Protein AF-A0A2J7ZQ09-F1 (afdb_monomer)

Mean predicted aligned error: 13.45 Å

Sequence (189 aa):
YKLEFEVTSLIVNTSSEPYETTAAATGLILYEGSQGWTTSTALSVLYEDDGVTIRPGYLFSMTITRSTAVKFFSLFIVILMWFISLFMFVLGLNFTFTSSSTEVSYDVPALAIGLLFALPFVRDVQPDVPVVGAAIDVFGFFWNVALVAGAAIIVLATLSTRVQRMNVKRYEDAEAALEAKHRVEVKPV

Foldseek 3Di:
DWDWDWDWDWDWQPPDPPIDTDTDTDTDTDDADDPWKHKDWDKDFDQDPPVPDGDTDIDIDMDIDTDPVLVVVLVVLLVVLVVVLVVLLVVLVCLQVVPPDLDQDCVSLVVLVVVLVCLVVSNVVRPCDDPQPPPSCVVGVVVSNVSSVVSNVSNVVSSVVSVVVNVVVVVVVVVVVVVVVVVVVVDDD

Secondary structure (DSSP, 8-state):
-------EEEEEE-SSSSPEEEEEE-------SSTTEEEEEEEEEEEEE-SS-EEEEEEEEEEEEE-HHHHHHHHHHHHHHHHHHHHHHHHHHHHHH-TT--S---HHHHHHHHHHHHHHHHHHTSTT--SS-SHHIIIIIHHHHHHHHHHHHHHHHHHHHHHHHHHHHHHHHHHHHHHHHHHHHT---

Organism: NCBI:txid47790

Structure (mmCIF, N/CA/C/O backbone):
data_AF-A0A2J7ZQ09-F1
#
_entry.id   AF-A0A2J7ZQ09-F1
#
loop_
_atom_site.group_PDB
_atom_site.id
_atom_site.type_symbol
_atom_site.label_atom_id
_atom_site.label_alt_id
_atom_site.label_comp_id
_atom_site.label_asym_id
_atom_site.label_entity_id
_atom_site.label_seq_id
_atom_site.pdbx_PDB_ins_code
_atom_site.Cartn_x
_atom_site.Cartn_y
_atom_site.Cartn_z
_atom_site.occupancy
_atom_site.B_iso_or_equiv
_atom_site.auth_seq_id
_atom_site.auth_comp_id
_atom_site.auth_asym_id
_atom_site.auth_atom_id
_atom_site.pdbx_PDB_model_num
ATOM 1 N N . TYR A 1 1 ? -11.039 11.473 27.405 1.00 40.06 1 TYR A N 1
ATOM 2 C CA . TYR A 1 1 ? -12.146 11.939 28.269 1.00 40.06 1 TYR A CA 1
ATOM 3 C C . TYR A 1 1 ? -12.425 10.894 29.325 1.00 40.06 1 TYR A C 1
ATOM 5 O O . TYR A 1 1 ? -12.761 9.794 28.927 1.00 40.06 1 TYR A O 1
ATOM 13 N N . LYS A 1 2 ? -12.226 11.205 30.612 1.00 28.53 2 LYS A N 1
ATOM 14 C CA . LYS A 1 2 ? -12.212 10.264 31.748 1.00 28.53 2 LYS A CA 1
ATOM 15 C C . LYS A 1 2 ? -13.639 10.028 32.270 1.00 28.53 2 LYS A C 1
ATOM 17 O O . LYS A 1 2 ? -14.323 11.001 32.566 1.00 28.53 2 LYS A O 1
ATOM 22 N N . LEU A 1 3 ? -14.071 8.774 32.367 1.00 37.19 3 LEU A N 1
ATOM 23 C CA . LEU A 1 3 ? -15.252 8.379 33.139 1.00 37.19 3 LEU A CA 1
ATOM 24 C C . LEU A 1 3 ? -14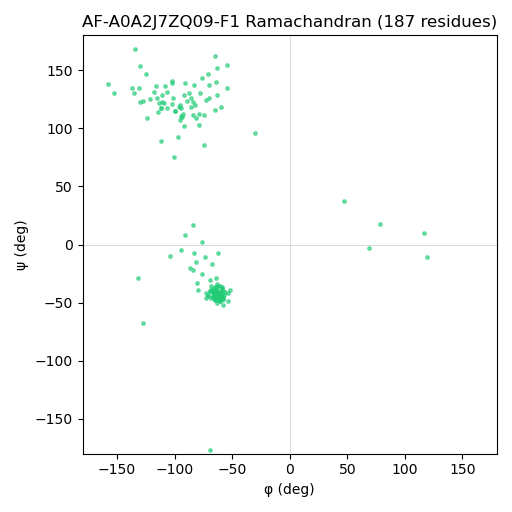.754 7.515 34.297 1.00 37.19 3 LEU A C 1
ATOM 26 O O . LEU A 1 3 ? -14.028 6.544 34.088 1.00 37.19 3 LEU A O 1
ATOM 30 N N . GLU A 1 4 ? -15.058 7.963 35.509 1.00 35.09 4 GLU A N 1
ATOM 31 C CA . GLU A 1 4 ? -14.611 7.378 36.768 1.00 35.09 4 GLU A CA 1
ATOM 32 C C . GLU A 1 4 ? -15.793 6.655 37.410 1.00 35.09 4 GLU A C 1
ATOM 34 O O . GLU A 1 4 ? -16.878 7.225 37.518 1.00 35.09 4 GLU A O 1
ATOM 39 N N . PHE A 1 5 ? -15.582 5.415 37.846 1.00 41.16 5 PHE A N 1
ATOM 40 C CA . PHE A 1 5 ? -16.521 4.720 38.718 1.00 41.16 5 PHE A CA 1
ATOM 41 C C . PHE A 1 5 ? -15.797 4.334 40.000 1.00 41.16 5 PHE A C 1
ATOM 43 O O . PHE A 1 5 ? -14.743 3.695 39.980 1.00 41.16 5 PHE A O 1
ATOM 50 N N . GLU A 1 6 ? -16.377 4.758 41.114 1.00 38.25 6 GLU A N 1
ATOM 51 C CA . GLU A 1 6 ? -15.930 4.449 42.461 1.00 38.25 6 GLU A CA 1
ATOM 52 C C . GLU A 1 6 ? -16.677 3.199 42.932 1.00 38.25 6 GLU A C 1
ATOM 54 O O . GLU A 1 6 ? -17.896 3.215 43.093 1.00 38.25 6 GLU A O 1
ATOM 59 N N . VAL A 1 7 ? -15.961 2.086 43.108 1.00 44.50 7 VAL A N 1
ATOM 60 C CA . VAL A 1 7 ? -16.526 0.884 43.729 1.00 44.50 7 VAL A CA 1
ATOM 61 C C . VAL A 1 7 ? -16.162 0.918 45.206 1.00 44.50 7 VAL A C 1
ATOM 63 O O . VAL A 1 7 ? -15.007 0.716 45.589 1.00 44.50 7 VAL A O 1
ATOM 66 N N . THR A 1 8 ? -17.158 1.204 46.040 1.00 40.31 8 THR A N 1
ATOM 67 C CA . THR A 1 8 ? -17.020 1.194 47.495 1.00 40.31 8 THR A CA 1
ATOM 68 C C . THR A 1 8 ? -17.131 -0.243 47.995 1.00 40.31 8 THR A C 1
ATOM 70 O O . THR A 1 8 ? -18.209 -0.834 47.971 1.00 40.31 8 THR A O 1
ATOM 73 N N . SER A 1 9 ? -16.020 -0.824 48.450 1.00 42.34 9 SER A N 1
ATOM 74 C CA . SER A 1 9 ? -16.047 -2.114 49.147 1.00 42.34 9 SER A CA 1
ATOM 75 C C . SER A 1 9 ? -16.165 -1.887 50.656 1.00 42.34 9 SER A C 1
ATOM 77 O O . SER A 1 9 ? -15.413 -1.093 51.223 1.00 42.34 9 SER A O 1
ATOM 79 N N . LEU A 1 10 ? -17.136 -2.541 51.303 1.00 45.16 10 LEU A N 1
ATOM 80 C CA . LEU A 1 10 ? -17.297 -2.531 52.759 1.00 45.16 10 LEU A CA 1
ATOM 81 C C . LEU A 1 10 ? -16.425 -3.632 53.374 1.00 45.16 10 LEU A C 1
ATOM 83 O O . LEU A 1 10 ? -16.667 -4.815 53.141 1.00 45.16 10 LEU A O 1
ATOM 87 N N . ILE A 1 11 ? -15.463 -3.253 54.210 1.00 51.16 11 ILE A N 1
ATOM 88 C CA . ILE A 1 11 ? -14.781 -4.172 55.122 1.00 51.16 11 ILE A CA 1
ATOM 89 C C . ILE A 1 11 ? -15.518 -4.091 56.459 1.00 51.16 11 ILE A C 1
ATOM 91 O O . ILE A 1 11 ? -15.474 -3.060 57.130 1.00 51.16 11 ILE A O 1
ATOM 95 N N . VAL A 1 12 ? -16.226 -5.158 56.828 1.00 51.09 12 VAL A N 1
ATOM 96 C CA . VAL A 1 12 ? -16.962 -5.245 58.098 1.00 51.09 12 VAL A CA 1
ATOM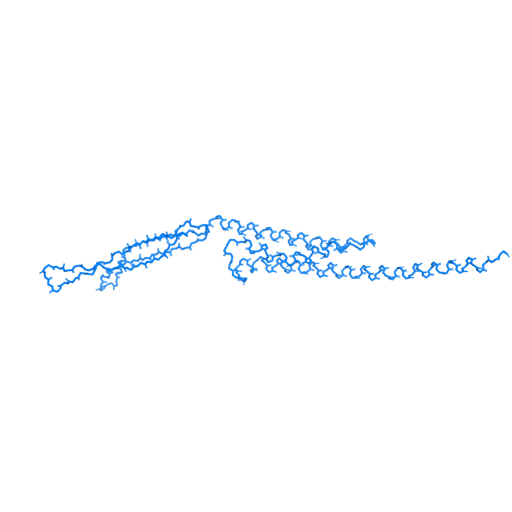 97 C C . VAL A 1 12 ? -16.090 -5.960 59.125 1.00 51.09 12 VAL A C 1
ATOM 99 O O . VAL A 1 12 ? -15.727 -7.120 58.933 1.00 51.09 12 VAL A O 1
ATOM 102 N N . ASN A 1 13 ? -15.753 -5.277 60.218 1.00 52.16 13 ASN A N 1
ATOM 103 C CA . ASN A 1 13 ? -15.050 -5.875 61.343 1.00 52.16 13 ASN A CA 1
ATOM 104 C C . ASN A 1 13 ? -16.057 -6.576 62.274 1.00 52.16 13 ASN A C 1
ATOM 106 O O . ASN A 1 13 ? -16.866 -5.926 62.935 1.00 52.16 13 ASN A O 1
ATOM 110 N N . THR A 1 14 ? -16.010 -7.909 62.327 1.00 55.88 14 THR A N 1
ATOM 111 C CA . THR A 1 14 ? -16.952 -8.745 63.092 1.00 55.88 14 THR A CA 1
ATOM 112 C C . THR A 1 14 ? -16.500 -9.047 64.527 1.00 55.88 14 THR A C 1
ATOM 114 O O . THR A 1 14 ? -17.103 -9.893 65.182 1.00 55.88 14 THR A O 1
ATOM 117 N N . SER A 1 15 ? -15.426 -8.421 65.029 1.00 50.75 15 SER A N 1
ATOM 118 C CA . SER A 1 15 ? -14.820 -8.780 66.324 1.00 50.75 15 SER A CA 1
ATOM 119 C C . SER A 1 15 ? -15.508 -8.193 67.564 1.00 50.75 15 SER A C 1
ATOM 121 O O . SER A 1 15 ? -15.229 -8.644 68.673 1.00 50.75 15 SER A O 1
ATOM 123 N N . SER A 1 16 ? -16.376 -7.191 67.414 1.00 51.44 16 SER A N 1
ATOM 124 C CA . SER A 1 16 ? -17.126 -6.571 68.516 1.00 51.44 16 SER A CA 1
ATOM 125 C C . SER A 1 16 ? -18.379 -5.877 67.987 1.00 51.44 16 SER A C 1
ATOM 127 O O . SER A 1 16 ? -18.313 -5.209 66.959 1.00 51.44 16 SER A O 1
ATOM 129 N N . GLU A 1 17 ? -19.507 -6.016 68.685 1.00 50.41 17 GLU A N 1
ATOM 130 C CA . GLU A 1 17 ? -20.728 -5.268 68.373 1.00 50.41 17 GLU A CA 1
ATOM 131 C C . GLU A 1 17 ? -20.685 -3.865 69.010 1.00 50.41 17 GLU A C 1
ATOM 133 O O . GLU A 1 17 ? -20.305 -3.748 70.180 1.00 50.41 17 GLU A O 1
ATOM 138 N N . PRO A 1 18 ? -21.095 -2.801 68.290 1.00 53.81 18 PRO A N 1
ATOM 139 C CA . PRO A 1 18 ? -21.594 -2.805 66.911 1.00 53.81 18 PRO A CA 1
ATOM 140 C C . PRO A 1 18 ? -20.468 -2.969 65.875 1.00 53.81 18 PRO A C 1
ATOM 142 O O . PRO A 1 18 ? -19.380 -2.427 66.044 1.00 53.81 18 PRO A O 1
ATOM 145 N N . TYR A 1 19 ? -20.747 -3.700 64.791 1.00 52.25 19 TYR A N 1
ATOM 146 C CA . TYR A 1 19 ? -19.770 -3.969 63.732 1.00 52.25 19 TYR A CA 1
ATOM 147 C C . TYR A 1 19 ? -19.265 -2.672 63.085 1.00 52.25 19 TYR A C 1
ATOM 149 O O . TYR A 1 19 ? -20.036 -1.927 62.474 1.00 52.25 19 TYR A O 1
ATOM 157 N N . GLU A 1 20 ? -17.961 -2.412 63.180 1.00 50.75 20 GLU A N 1
ATOM 158 C CA . GLU A 1 20 ? -17.345 -1.267 62.514 1.00 50.75 20 GLU A CA 1
ATOM 159 C C . GLU A 1 20 ? -17.144 -1.560 61.027 1.00 50.75 20 GLU A C 1
ATOM 161 O O . GLU A 1 20 ? -16.608 -2.596 60.630 1.00 50.75 20 GLU A O 1
ATOM 166 N N . THR A 1 21 ? -17.582 -0.626 60.188 1.00 46.59 21 THR A N 1
ATOM 167 C CA . THR A 1 21 ? -17.492 -0.731 58.734 1.00 46.59 21 THR A CA 1
ATOM 168 C C . THR A 1 21 ? -16.456 0.257 58.217 1.00 46.59 21 THR A C 1
ATOM 170 O O . THR A 1 21 ? -16.613 1.460 58.402 1.00 46.59 21 THR A O 1
ATOM 173 N N . THR A 1 22 ? -15.425 -0.228 57.524 1.00 47.59 22 THR A N 1
ATOM 174 C CA . THR A 1 22 ? -14.444 0.623 56.834 1.00 47.59 22 THR A CA 1
ATOM 175 C C . THR A 1 22 ? -14.611 0.477 55.324 1.00 47.59 22 THR A C 1
ATOM 177 O O . THR A 1 22 ? -14.523 -0.627 54.792 1.00 47.59 22 THR A O 1
ATOM 180 N N . ALA A 1 23 ? -14.861 1.583 54.622 1.00 43.28 23 ALA A N 1
ATOM 181 C CA . ALA A 1 23 ? -14.940 1.602 53.165 1.00 43.28 23 ALA A CA 1
ATOM 182 C C . ALA A 1 23 ? -13.534 1.728 52.557 1.00 43.28 23 ALA A C 1
ATOM 184 O O . ALA A 1 23 ? -12.827 2.695 52.838 1.00 43.28 23 ALA A O 1
ATOM 185 N N . ALA A 1 24 ? -13.133 0.779 51.712 1.00 41.75 24 ALA A N 1
ATOM 186 C CA . ALA A 1 24 ? -11.901 0.867 50.929 1.00 41.75 24 ALA A CA 1
ATOM 187 C C . ALA A 1 24 ? -12.252 1.013 49.441 1.00 41.75 24 ALA A C 1
ATOM 189 O O . ALA A 1 24 ? -12.896 0.139 48.850 1.00 41.75 24 ALA A O 1
ATOM 190 N N . ALA A 1 25 ? -11.856 2.138 48.840 1.00 37.31 25 ALA A N 1
ATOM 191 C CA . ALA A 1 25 ? -12.081 2.422 47.427 1.00 37.31 25 ALA A CA 1
ATOM 192 C C . ALA A 1 25 ? -10.997 1.749 46.572 1.00 37.31 25 ALA A C 1
ATOM 194 O O . ALA A 1 25 ? -9.811 2.046 46.713 1.00 37.31 25 ALA A O 1
ATOM 195 N N . THR A 1 26 ? -11.405 0.859 45.665 1.00 42.22 26 THR A N 1
ATOM 196 C CA . THR A 1 26 ? -10.514 0.259 44.658 1.00 42.22 26 THR A CA 1
ATOM 197 C C . THR A 1 26 ? -11.125 0.539 43.285 1.00 42.22 26 THR A C 1
ATOM 199 O O . THR A 1 26 ? -12.195 0.024 42.977 1.00 42.22 26 THR A O 1
ATOM 202 N N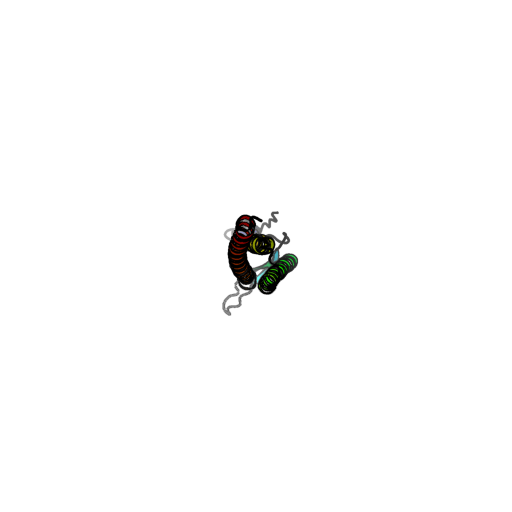 . GLY A 1 27 ? -10.515 1.419 42.485 1.00 38.94 27 GLY A N 1
ATOM 203 C CA . GLY A 1 27 ? -11.068 1.866 41.198 1.00 38.94 27 GLY A CA 1
ATOM 204 C C . GLY A 1 27 ? -10.411 1.194 39.987 1.00 38.94 27 GLY A C 1
ATOM 205 O O . GLY A 1 27 ? -9.194 1.025 39.958 1.00 38.94 27 GLY A O 1
ATOM 206 N N . LEU A 1 28 ? -11.210 0.859 38.967 1.00 42.78 28 LEU A N 1
ATOM 207 C CA . LEU A 1 28 ? -10.775 0.376 37.647 1.00 42.78 28 LEU A CA 1
ATOM 208 C C . LEU A 1 28 ? -11.234 1.380 36.571 1.00 42.78 28 LEU A C 1
ATOM 210 O O . LEU A 1 28 ? -12.391 1.790 36.563 1.00 42.78 28 LEU A O 1
ATOM 214 N N . ILE A 1 29 ? -10.337 1.790 35.667 1.00 40.94 29 ILE A N 1
ATOM 215 C CA . ILE A 1 29 ? -10.590 2.850 34.671 1.00 40.94 29 ILE A CA 1
ATOM 216 C C . ILE A 1 29 ? -10.930 2.222 33.317 1.00 40.94 29 ILE A C 1
ATOM 218 O O . ILE A 1 29 ? -10.055 1.615 32.703 1.00 40.94 29 ILE A O 1
ATOM 222 N N . LEU A 1 30 ? -12.158 2.406 32.818 1.00 44.62 30 LEU A N 1
ATOM 223 C CA . LEU A 1 30 ? -12.605 1.849 31.535 1.00 44.62 30 LEU A CA 1
ATOM 224 C C . LEU A 1 30 ? -13.411 2.883 30.730 1.00 44.62 30 LEU A C 1
ATOM 226 O O . LEU A 1 30 ? -14.283 3.556 31.270 1.00 44.62 30 LEU A O 1
ATOM 230 N N . TYR A 1 31 ? -13.121 3.013 29.433 1.00 46.06 31 TYR A N 1
ATOM 231 C CA . TYR A 1 31 ? -13.747 4.000 28.543 1.00 46.06 31 TYR A CA 1
ATOM 232 C C . TYR A 1 31 ? -14.841 3.348 27.668 1.00 46.06 31 TYR A C 1
ATOM 234 O O . TYR A 1 31 ? -14.567 2.384 26.948 1.00 46.06 31 TYR A O 1
ATOM 242 N N . GLU A 1 32 ? -16.061 3.901 27.684 1.00 43.09 32 GLU A N 1
ATOM 243 C CA . GLU A 1 32 ? -17.160 3.593 26.748 1.00 43.09 32 GLU A CA 1
ATOM 244 C C . GLU A 1 32 ? -17.389 4.769 25.781 1.00 43.09 32 GLU A C 1
ATOM 246 O O . GLU A 1 32 ? -17.395 5.930 26.187 1.00 43.09 32 GLU A O 1
ATOM 251 N N . GLY A 1 33 ? -17.579 4.480 24.488 1.00 49.25 33 GLY A N 1
ATOM 252 C CA . GLY A 1 33 ? -18.136 5.446 23.529 1.00 49.25 33 GLY A CA 1
ATOM 253 C C . GLY A 1 33 ? -17.193 6.533 22.997 1.00 49.25 33 GLY A C 1
ATOM 254 O O . GLY A 1 33 ? -17.664 7.515 22.428 1.00 49.25 33 GLY A O 1
ATOM 255 N N . SER A 1 34 ? -15.874 6.374 23.121 1.00 47.03 34 SER A N 1
ATOM 256 C CA . SER A 1 34 ? -14.900 7.240 22.439 1.00 47.03 34 SER A CA 1
ATOM 257 C C . SER A 1 34 ? -14.528 6.663 21.066 1.00 47.03 34 SER A C 1
ATOM 259 O O . SER A 1 34 ? -14.376 5.448 20.926 1.00 47.03 34 SER A O 1
ATOM 261 N N . GLN A 1 35 ? -14.413 7.547 20.068 1.00 56.88 35 GLN A N 1
ATOM 262 C CA . GLN A 1 35 ? -14.176 7.285 18.641 1.00 56.88 35 GLN A CA 1
ATOM 263 C C . GLN A 1 35 ? -13.357 6.007 18.373 1.00 56.88 35 GLN A C 1
ATOM 265 O O . GLN A 1 35 ? -12.134 6.021 18.405 1.00 56.88 35 GLN A O 1
ATOM 270 N N . GLY A 1 36 ? -14.048 4.897 18.092 1.00 61.44 36 GLY A N 1
ATOM 271 C CA . GLY A 1 36 ? -13.435 3.683 17.548 1.00 61.44 36 GLY A CA 1
ATOM 272 C C . GLY A 1 36 ? -13.537 2.398 18.361 1.00 61.44 36 GLY A C 1
ATOM 273 O O . GLY A 1 36 ? -13.304 1.326 17.793 1.00 61.44 36 GLY A O 1
ATOM 274 N N . TRP A 1 37 ? -13.979 2.465 19.619 1.00 65.62 37 TRP A N 1
ATOM 275 C CA . TRP A 1 37 ? -14.181 1.285 20.464 1.00 65.62 37 TRP A CA 1
ATOM 276 C C . TRP A 1 37 ? -15.554 1.284 21.148 1.00 65.62 37 TRP A C 1
ATOM 278 O O . TRP A 1 37 ? -16.009 2.291 21.686 1.00 65.62 37 TRP A O 1
ATOM 288 N N . THR A 1 38 ? -16.215 0.132 21.114 1.00 63.53 38 THR A N 1
ATOM 289 C CA . THR A 1 38 ? -17.438 -0.204 21.840 1.00 63.53 38 THR A CA 1
ATOM 290 C C . THR A 1 38 ? -17.081 -1.152 22.975 1.00 63.53 38 THR A C 1
ATOM 292 O O . THR A 1 38 ? -16.590 -2.259 22.746 1.00 63.53 38 THR A O 1
ATOM 295 N N . THR A 1 39 ? -17.320 -0.708 24.199 1.00 60.06 39 THR A N 1
ATOM 296 C CA . THR A 1 39 ? -17.102 -1.491 25.412 1.00 60.06 39 THR A CA 1
ATOM 297 C C . THR A 1 39 ? -18.459 -2.004 25.888 1.00 60.06 39 THR A C 1
ATOM 299 O O . THR A 1 39 ? -19.455 -1.299 25.784 1.00 60.06 39 THR A O 1
ATOM 302 N N . SER A 1 40 ? -18.511 -3.255 26.334 1.00 63.06 40 SER A N 1
ATOM 303 C CA . SER A 1 40 ? -19.668 -3.856 26.991 1.00 63.06 40 SER A CA 1
ATOM 304 C C . SER A 1 40 ? -19.190 -4.452 28.305 1.00 63.06 40 SER A C 1
ATOM 306 O O . SER A 1 40 ? -18.254 -5.254 28.313 1.00 63.06 40 SER A O 1
ATOM 308 N N . THR A 1 41 ? -19.792 -4.027 29.411 1.00 59.00 41 THR A N 1
ATOM 309 C CA . THR A 1 41 ? -19.478 -4.522 30.754 1.00 59.00 41 THR A CA 1
ATOM 310 C C . THR A 1 41 ? -20.693 -5.227 31.343 1.00 59.00 41 THR A C 1
ATOM 312 O O . THR A 1 41 ? -21.823 -4.764 31.211 1.00 59.00 41 THR A O 1
ATOM 315 N N . ALA A 1 42 ? -20.466 -6.373 31.977 1.00 55.44 42 ALA A N 1
ATOM 316 C CA . ALA A 1 42 ? -21.481 -7.119 32.699 1.00 55.44 42 ALA A CA 1
ATOM 317 C C . ALA A 1 42 ? -20.905 -7.571 34.043 1.00 55.44 42 ALA A C 1
ATOM 319 O O . ALA A 1 42 ? -19.815 -8.140 34.107 1.00 55.44 42 ALA A O 1
ATOM 320 N N . LEU A 1 43 ? -21.651 -7.316 35.113 1.00 56.75 43 LEU A N 1
ATOM 321 C CA . LEU A 1 43 ? -21.367 -7.821 36.449 1.00 56.75 43 LEU A CA 1
ATOM 322 C C . LEU A 1 43 ? -22.464 -8.827 36.798 1.00 56.75 43 LEU A C 1
ATOM 324 O O . LEU A 1 43 ? -23.637 -8.462 36.849 1.00 56.75 43 LEU A O 1
ATOM 328 N N . SER A 1 44 ? -22.097 -10.087 37.013 1.00 56.47 44 SER A N 1
ATOM 329 C CA . SER A 1 44 ? -23.037 -11.143 37.395 1.00 56.47 44 SER A CA 1
ATOM 330 C C . SER A 1 44 ? -22.591 -11.832 38.675 1.00 56.47 44 SER A C 1
ATOM 332 O O . SER A 1 44 ? -21.397 -11.999 38.920 1.00 56.47 44 SER A O 1
ATOM 334 N N . VAL A 1 45 ? -23.551 -12.260 39.490 1.00 57.06 45 VAL A N 1
ATOM 335 C CA . VAL A 1 45 ? -23.259 -13.082 40.667 1.00 57.06 45 VAL A CA 1
ATOM 336 C C . VAL A 1 45 ? -22.829 -14.461 40.181 1.00 57.06 45 VAL A C 1
ATOM 338 O O . VAL A 1 45 ? -23.525 -15.081 39.377 1.00 57.06 45 VAL A O 1
ATOM 341 N N . LEU A 1 46 ? -21.662 -14.911 40.629 1.00 59.47 46 LEU A N 1
ATOM 342 C CA . LEU A 1 46 ? -21.150 -16.232 40.317 1.00 59.47 46 LEU A CA 1
ATOM 343 C C . LEU A 1 46 ? -21.523 -17.168 41.466 1.00 59.47 46 LEU A C 1
ATOM 345 O O . LEU A 1 46 ? -21.139 -16.940 42.615 1.00 59.47 46 LEU A O 1
ATOM 349 N N . TYR A 1 47 ? -22.289 -18.201 41.134 1.00 58.03 47 TYR A N 1
ATOM 350 C CA . TYR A 1 47 ? -22.556 -19.336 42.006 1.00 58.03 47 TYR A CA 1
ATOM 351 C C . TYR A 1 47 ? -21.866 -20.544 41.379 1.00 58.03 47 TYR A C 1
ATOM 353 O O . TYR A 1 47 ? -22.444 -21.223 40.535 1.00 58.03 47 TYR A O 1
ATOM 361 N N . GLU A 1 48 ? -20.599 -20.759 41.732 1.00 56.78 48 GLU A N 1
ATOM 362 C CA . GLU A 1 48 ? -19.897 -21.995 41.379 1.00 56.78 48 GLU A CA 1
ATOM 363 C C . GLU A 1 48 ? -20.366 -23.079 42.361 1.00 56.78 48 GLU A C 1
ATOM 365 O O . GLU A 1 48 ? -20.116 -22.969 43.566 1.00 56.78 48 GLU A O 1
ATOM 370 N N . ASP A 1 49 ? -21.101 -24.078 41.866 1.00 56.59 49 ASP A N 1
ATOM 371 C CA . ASP A 1 49 ? -21.497 -25.257 42.640 1.00 56.59 49 ASP A CA 1
ATOM 372 C C . ASP A 1 49 ? -20.521 -26.401 42.351 1.00 56.59 49 ASP A C 1
ATOM 374 O O . ASP A 1 49 ? -20.685 -27.168 41.405 1.00 56.59 49 ASP A O 1
ATOM 378 N N . ASP A 1 50 ? -19.482 -26.496 43.180 1.00 58.03 50 ASP A N 1
ATOM 379 C CA . ASP A 1 50 ? -18.470 -27.561 43.129 1.00 58.03 50 ASP A CA 1
ATOM 380 C C . ASP A 1 50 ? -18.940 -28.832 43.883 1.00 58.03 50 ASP A C 1
ATOM 382 O O . ASP A 1 50 ? -18.139 -29.661 44.315 1.00 58.03 50 ASP A O 1
ATOM 386 N N . GLY A 1 51 ? -20.249 -28.955 44.159 1.00 56.22 51 GLY A N 1
ATOM 387 C CA . GLY A 1 51 ? -20.865 -30.065 44.897 1.00 56.22 51 GLY A CA 1
ATOM 388 C C . GLY A 1 51 ? -20.513 -30.134 46.391 1.00 56.22 51 GLY A C 1
ATOM 389 O O . GLY A 1 51 ? -21.015 -31.007 47.100 1.00 56.22 51 GLY A O 1
ATOM 390 N N . VAL A 1 52 ? -19.650 -29.235 46.884 1.00 58.25 52 VAL A N 1
ATOM 391 C CA . VAL A 1 52 ? -19.107 -29.253 48.258 1.00 58.25 52 VAL A CA 1
ATOM 392 C C . VAL A 1 52 ? -19.185 -27.887 48.953 1.00 58.25 52 VAL A C 1
ATOM 394 O O . VAL A 1 52 ? -19.293 -27.827 50.175 1.00 58.25 52 VAL A O 1
ATOM 397 N N . THR A 1 53 ? -19.136 -26.765 48.226 1.00 52.25 53 THR A N 1
ATOM 398 C CA . THR A 1 53 ? -19.237 -25.416 48.820 1.00 52.25 53 THR A CA 1
ATOM 399 C C . THR A 1 53 ? -19.811 -24.412 47.829 1.00 52.25 53 THR A C 1
ATOM 401 O O . THR A 1 53 ? -19.292 -24.280 46.726 1.00 52.25 53 THR A O 1
ATOM 404 N N . ILE A 1 54 ? -20.815 -23.638 48.251 1.00 55.81 54 ILE A N 1
ATOM 405 C CA . ILE A 1 54 ? -21.251 -22.446 47.516 1.00 55.81 54 ILE A CA 1
ATOM 406 C C . ILE A 1 54 ? -20.199 -21.365 47.765 1.00 55.81 54 ILE A C 1
ATOM 408 O O . ILE 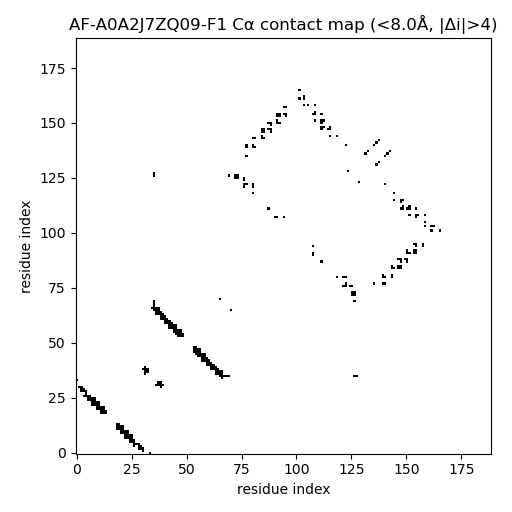A 1 54 ? -20.067 -20.879 48.890 1.00 55.81 54 ILE A O 1
ATOM 412 N N . ARG A 1 55 ? -19.434 -20.990 46.737 1.00 56.53 55 ARG A N 1
ATOM 413 C CA . ARG A 1 55 ? -18.547 -19.820 46.797 1.00 56.53 55 ARG A CA 1
ATOM 414 C C . ARG A 1 55 ? -19.314 -18.606 46.270 1.00 56.53 55 ARG A C 1
ATOM 416 O O . ARG A 1 55 ? -19.448 -18.489 45.055 1.00 56.53 55 ARG A O 1
ATOM 423 N N . PRO A 1 56 ? -19.833 -17.708 47.130 1.00 57.94 56 PRO A N 1
ATOM 424 C CA . PRO A 1 56 ? -20.401 -16.457 46.649 1.00 57.94 56 PRO A CA 1
ATOM 425 C C . PRO A 1 56 ? -19.277 -15.626 46.021 1.00 57.94 56 PRO A C 1
ATOM 427 O O . PRO A 1 56 ? -18.318 -15.252 46.697 1.00 57.94 56 PRO A O 1
ATOM 430 N N . GLY A 1 57 ? -19.375 -15.374 44.719 1.00 62.06 57 GLY A N 1
ATOM 431 C CA . GLY A 1 57 ? -18.412 -14.578 43.968 1.00 62.06 57 GLY A CA 1
ATOM 432 C C . GLY A 1 57 ? -19.096 -13.578 43.043 1.00 62.06 57 GLY A C 1
ATOM 433 O O . GLY A 1 57 ? -20.299 -13.642 42.794 1.00 62.06 57 GLY A O 1
ATOM 434 N N . TYR A 1 58 ? -18.308 -12.655 42.506 1.00 65.38 58 TYR A N 1
ATOM 435 C CA . TYR A 1 58 ? -18.740 -11.744 41.452 1.00 65.38 58 TYR A CA 1
ATOM 436 C C . TYR A 1 58 ? -17.930 -12.048 40.193 1.00 65.38 58 TYR A C 1
ATOM 438 O O . TYR A 1 58 ? -16.701 -12.058 40.235 1.00 65.38 58 TYR A O 1
ATOM 446 N N . LEU A 1 59 ? -18.612 -12.294 39.075 1.00 58.88 59 LEU A N 1
ATOM 447 C CA . LEU A 1 59 ? -17.998 -12.367 37.756 1.00 58.88 59 LEU A CA 1
ATOM 448 C C . LEU A 1 59 ? -18.109 -11.001 37.094 1.00 58.88 59 LEU A C 1
ATOM 450 O O . LEU A 1 59 ? -19.204 -10.514 36.815 1.00 58.88 59 LEU A O 1
ATOM 454 N N . PHE A 1 60 ? -16.956 -10.406 36.827 1.00 68.50 60 PHE A N 1
ATOM 455 C CA . PHE A 1 60 ? -16.845 -9.207 36.018 1.00 68.50 60 PHE A CA 1
ATOM 456 C C . PHE A 1 60 ? -16.423 -9.606 34.601 1.00 68.50 60 PHE A C 1
ATOM 458 O O . PHE A 1 60 ? -15.327 -10.128 34.403 1.00 68.50 60 PHE A O 1
ATOM 465 N N . SER A 1 61 ? -17.295 -9.376 33.619 1.00 62.78 61 SER A N 1
ATOM 466 C CA . SER A 1 61 ? -17.013 -9.587 32.198 1.00 62.78 61 SER A CA 1
ATOM 467 C C . SER A 1 61 ? -16.952 -8.246 31.479 1.00 62.78 61 SER A C 1
ATOM 469 O O . SER A 1 61 ? -17.863 -7.425 31.583 1.00 62.78 61 SER A O 1
ATOM 471 N N . MET A 1 62 ? -15.874 -8.024 30.731 1.00 64.94 62 MET A N 1
ATOM 472 C CA . MET A 1 62 ? -15.684 -6.833 29.914 1.00 64.94 62 MET A CA 1
ATOM 473 C C . MET A 1 62 ? -15.279 -7.249 28.504 1.00 64.94 62 MET A C 1
ATOM 475 O O . MET A 1 62 ? -14.263 -7.909 28.304 1.00 64.94 62 MET A O 1
ATOM 479 N N . THR A 1 63 ? -16.058 -6.824 27.515 1.00 65.06 63 THR A N 1
ATOM 480 C CA . THR A 1 63 ? -15.778 -7.043 26.097 1.00 65.06 63 THR A CA 1
ATOM 481 C C . THR A 1 63 ? -15.516 -5.706 25.419 1.00 65.06 63 THR A C 1
ATOM 483 O O . THR A 1 63 ? -16.409 -4.869 25.309 1.00 65.06 63 THR A O 1
ATOM 486 N N . ILE A 1 64 ? -14.285 -5.507 24.948 1.00 69.19 64 ILE A N 1
ATOM 487 C CA . ILE A 1 64 ? -13.872 -4.322 24.188 1.00 69.19 64 ILE A CA 1
ATOM 488 C C . ILE A 1 64 ? -13.816 -4.709 22.712 1.00 69.19 64 ILE A C 1
ATOM 490 O O . ILE A 1 64 ? -13.087 -5.617 22.320 1.00 69.19 64 ILE A O 1
ATOM 494 N N . THR A 1 65 ? -14.591 -4.032 21.874 1.00 73.38 65 THR A N 1
ATOM 495 C CA . THR A 1 65 ? -14.699 -4.317 20.437 1.00 73.38 65 THR A CA 1
ATOM 496 C C . THR A 1 65 ? -14.529 -3.052 19.616 1.00 73.38 65 THR A C 1
ATOM 498 O O . THR A 1 65 ? -14.787 -1.953 20.086 1.00 73.38 65 THR A O 1
ATOM 501 N N . ARG A 1 66 ? -14.073 -3.176 18.368 1.00 74.81 66 ARG A N 1
ATOM 502 C CA . ARG A 1 66 ? -13.995 -2.034 17.445 1.00 74.81 66 ARG A CA 1
ATOM 503 C C . ARG A 1 66 ? -15.390 -1.588 17.017 1.00 74.81 66 ARG A C 1
ATOM 505 O O . ARG A 1 66 ? -16.210 -2.437 16.652 1.00 74.81 66 ARG A O 1
ATOM 512 N N . SER A 1 67 ? -15.614 -0.276 16.977 1.00 82.62 67 SER A N 1
ATOM 513 C CA . SER A 1 67 ? -16.878 0.292 16.503 1.00 82.62 67 SER A CA 1
ATOM 514 C C . SER A 1 67 ? -17.121 -0.040 15.025 1.00 82.62 67 SER A C 1
ATOM 516 O O . SER A 1 67 ? -16.187 -0.205 14.233 1.00 82.62 67 SER A O 1
ATOM 518 N N . THR A 1 68 ? -18.392 -0.119 14.626 1.00 81.50 68 THR A N 1
ATOM 519 C CA . THR A 1 68 ? -18.783 -0.401 13.233 1.00 81.50 68 THR A CA 1
ATOM 520 C C . THR A 1 68 ? -18.230 0.639 12.257 1.00 81.50 68 THR A C 1
ATOM 522 O O . THR A 1 68 ? -17.787 0.280 11.168 1.00 81.50 68 THR A O 1
ATOM 525 N N . ALA A 1 69 ? -18.179 1.911 12.664 1.00 83.00 69 ALA A N 1
ATOM 526 C CA . ALA A 1 69 ? -17.626 2.994 11.853 1.00 83.00 69 ALA A CA 1
ATOM 527 C C . ALA A 1 69 ? -16.130 2.794 11.552 1.00 83.00 69 ALA A C 1
ATOM 529 O O . ALA A 1 69 ? -15.714 2.961 10.407 1.00 83.00 69 ALA A O 1
ATOM 530 N N . VAL A 1 70 ? -15.330 2.365 12.540 1.00 86.38 70 VAL A N 1
ATOM 531 C CA . VAL A 1 70 ? -13.898 2.082 12.332 1.00 86.38 70 VAL A CA 1
ATOM 532 C C . VAL A 1 70 ? -13.693 0.889 11.414 1.00 86.38 70 VAL A C 1
ATOM 534 O O . VAL A 1 70 ? -12.852 0.953 10.521 1.00 86.38 70 VAL A O 1
ATOM 537 N N . LYS A 1 71 ? -14.496 -0.170 11.571 1.00 87.06 71 LYS A N 1
ATOM 538 C CA . LYS A 1 71 ? -14.456 -1.327 10.666 1.00 87.06 71 LYS A CA 1
ATOM 539 C C . LYS A 1 71 ? -14.769 -0.919 9.223 1.00 87.06 71 LYS A C 1
ATOM 541 O O . LYS A 1 71 ? -14.044 -1.315 8.318 1.00 87.06 71 LYS A O 1
ATOM 546 N N . PHE A 1 72 ? -15.808 -0.105 9.014 1.00 89.88 72 PHE A N 1
ATOM 547 C CA . PHE A 1 72 ? -16.191 0.387 7.688 1.00 89.88 72 PHE A CA 1
ATOM 548 C C . PHE A 1 72 ? -15.099 1.254 7.058 1.00 89.88 72 PHE A C 1
ATOM 550 O O . PHE A 1 72 ? -14.698 1.007 5.925 1.00 89.88 72 PHE A O 1
ATOM 557 N N . PHE A 1 73 ? -14.589 2.242 7.795 1.00 89.75 73 PHE A N 1
ATOM 558 C CA . PHE A 1 73 ? -13.568 3.147 7.277 1.00 89.75 73 PHE A CA 1
ATOM 559 C C . PHE A 1 73 ? -12.247 2.414 6.994 1.00 89.75 73 PHE A C 1
ATOM 561 O O . PHE A 1 73 ? -11.645 2.613 5.943 1.00 89.75 73 PHE A O 1
ATOM 568 N N . SER A 1 74 ? -11.830 1.502 7.875 1.00 91.12 74 SER A N 1
ATOM 569 C CA . SER A 1 74 ? -10.652 0.656 7.648 1.00 91.12 74 SER A CA 1
ATOM 570 C C . SER A 1 74 ? -10.817 -0.227 6.401 1.00 91.12 74 SER A C 1
ATOM 572 O O . SER A 1 74 ? -9.926 -0.251 5.551 1.00 91.12 74 SER A O 1
ATOM 574 N N . LEU A 1 75 ? -11.979 -0.870 6.219 1.00 91.44 75 LEU A N 1
ATOM 575 C CA . LEU A 1 75 ? -12.270 -1.665 5.021 1.00 91.44 75 LEU A CA 1
ATOM 576 C C . LEU A 1 75 ? -12.270 -0.805 3.747 1.00 91.44 75 LEU A C 1
ATOM 578 O O . LEU A 1 75 ? -11.719 -1.216 2.728 1.00 91.44 75 LEU A O 1
ATOM 582 N N . PHE A 1 76 ? -12.849 0.395 3.812 1.00 93.56 76 PHE A N 1
ATOM 583 C CA . PHE A 1 76 ? -12.849 1.353 2.708 1.00 93.56 76 PHE A CA 1
ATOM 584 C C . PHE A 1 76 ? -11.424 1.721 2.275 1.00 93.56 76 PHE A C 1
ATOM 586 O O . PHE A 1 76 ? -11.121 1.659 1.084 1.00 93.56 76 PHE A O 1
ATOM 593 N N . ILE A 1 77 ? -10.531 2.031 3.222 1.00 93.12 77 ILE A N 1
ATOM 594 C CA . ILE A 1 77 ? -9.125 2.334 2.918 1.00 93.12 77 ILE A CA 1
ATOM 595 C C . ILE A 1 77 ? -8.421 1.124 2.293 1.00 93.12 77 ILE A C 1
ATOM 597 O O . ILE A 1 77 ? -7.702 1.287 1.313 1.00 93.12 77 ILE A O 1
ATOM 601 N N . VAL A 1 78 ? -8.648 -0.097 2.787 1.00 93.25 78 VAL A N 1
ATOM 602 C CA . VAL A 1 78 ? -8.059 -1.304 2.176 1.00 93.25 78 VAL A CA 1
ATOM 603 C C . VAL A 1 78 ? -8.506 -1.484 0.733 1.00 93.25 78 VAL A C 1
ATOM 605 O O . VAL A 1 78 ? -7.677 -1.730 -0.141 1.00 93.25 78 VAL A O 1
ATOM 608 N N . ILE A 1 79 ? -9.805 -1.344 0.472 1.00 95.12 79 ILE A N 1
ATOM 609 C CA . ILE A 1 79 ? -10.368 -1.447 -0.875 1.00 95.12 79 ILE A CA 1
ATOM 610 C C . ILE A 1 79 ? -9.774 -0.363 -1.782 1.00 95.12 79 ILE A C 1
ATOM 612 O O . ILE A 1 79 ? -9.356 -0.655 -2.901 1.00 95.12 79 ILE A O 1
ATOM 616 N N . LEU A 1 80 ? -9.666 0.873 -1.289 1.00 94.81 80 LEU A N 1
ATOM 617 C CA . LEU A 1 80 ? -9.019 1.968 -2.006 1.00 94.81 80 LEU A CA 1
ATOM 618 C C . LEU A 1 80 ? -7.560 1.630 -2.354 1.00 94.81 80 LEU A C 1
ATOM 620 O O . LEU A 1 80 ? -7.151 1.823 -3.497 1.00 94.81 80 LEU A O 1
ATOM 624 N N . MET A 1 81 ? -6.796 1.080 -1.404 1.00 94.69 81 MET A N 1
ATOM 625 C CA . MET A 1 81 ? -5.407 0.662 -1.626 1.00 94.69 81 MET A CA 1
ATOM 626 C C . MET A 1 81 ? -5.281 -0.439 -2.686 1.00 94.69 81 MET A C 1
ATOM 628 O O . MET A 1 81 ? -4.331 -0.420 -3.466 1.00 94.69 81 MET A O 1
ATOM 632 N N . TRP A 1 82 ? -6.244 -1.361 -2.753 1.00 95.56 82 TRP A N 1
ATOM 633 C CA . TRP A 1 82 ? -6.324 -2.357 -3.824 1.00 95.56 82 TRP A CA 1
ATOM 634 C C . TRP A 1 82 ? -6.601 -1.727 -5.188 1.00 95.56 82 TRP A C 1
ATOM 636 O O . TRP A 1 82 ? -5.967 -2.088 -6.176 1.00 95.56 82 TRP A O 1
ATOM 646 N N . PHE A 1 83 ? -7.523 -0.767 -5.267 1.00 96.50 83 PHE A N 1
ATOM 647 C CA . PHE A 1 83 ? -7.833 -0.111 -6.536 1.00 96.50 83 PHE A CA 1
ATOM 648 C C . PHE A 1 83 ? -6.648 0.686 -7.079 1.00 96.50 83 PHE A C 1
ATOM 650 O O . PHE A 1 83 ? -6.333 0.564 -8.261 1.00 96.50 83 PHE A O 1
ATOM 657 N N . ILE A 1 84 ? -5.961 1.462 -6.236 1.00 95.50 84 ILE A N 1
ATOM 658 C CA . ILE A 1 84 ? -4.798 2.245 -6.679 1.00 95.50 84 ILE A CA 1
ATOM 659 C C . ILE A 1 84 ? -3.611 1.346 -7.057 1.00 95.50 84 ILE A C 1
ATOM 661 O O . ILE A 1 84 ? -2.914 1.648 -8.025 1.00 95.50 84 ILE A O 1
ATOM 665 N N . SER A 1 85 ? -3.396 0.223 -6.355 1.00 96.44 85 SER A N 1
ATOM 666 C CA . SER A 1 85 ? -2.309 -0.716 -6.663 1.00 96.44 85 SER A CA 1
ATOM 667 C C . SER A 1 85 ? -2.569 -1.475 -7.967 1.00 96.44 85 SER A C 1
ATOM 669 O O . SER A 1 85 ? -1.685 -1.549 -8.824 1.00 96.44 85 SER A O 1
ATOM 671 N N . LEU A 1 86 ? -3.796 -1.964 -8.173 1.00 96.62 86 LEU A N 1
ATOM 672 C CA . LEU A 1 86 ? -4.214 -2.617 -9.414 1.00 96.62 86 LEU A CA 1
ATOM 673 C C . LEU A 1 86 ? -4.199 -1.645 -10.594 1.00 96.62 86 LEU A C 1
ATOM 675 O O . LEU A 1 86 ? -3.715 -2.000 -11.667 1.00 96.62 86 LEU A O 1
ATOM 679 N N . PHE A 1 87 ? -4.675 -0.412 -10.402 1.00 96.19 87 PHE A N 1
ATOM 680 C CA . PHE A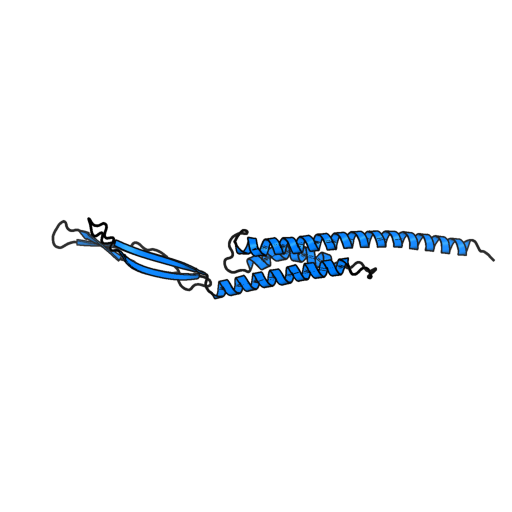 1 87 ? -4.624 0.620 -11.434 1.00 96.19 87 PHE A CA 1
ATOM 681 C C . PHE A 1 87 ? -3.183 0.919 -11.852 1.00 96.19 87 PHE A C 1
ATOM 683 O O . PHE A 1 87 ? -2.887 0.930 -13.045 1.00 96.19 87 PHE A O 1
ATOM 690 N N . MET A 1 88 ? -2.269 1.083 -10.889 1.00 95.94 88 MET A N 1
ATOM 691 C CA . MET A 1 88 ? -0.849 1.286 -11.178 1.00 95.94 88 MET A CA 1
ATOM 692 C C . MET A 1 88 ? -0.240 0.093 -11.923 1.00 95.94 88 MET A C 1
ATOM 694 O O . MET A 1 88 ? 0.529 0.276 -12.865 1.00 95.94 88 MET A O 1
ATOM 698 N N . PHE A 1 89 ? -0.601 -1.132 -11.544 1.00 95.50 89 PHE A N 1
ATOM 699 C CA . PHE A 1 89 ? -0.125 -2.332 -12.225 1.00 95.50 89 PHE A CA 1
ATOM 700 C C . PHE A 1 89 ? -0.607 -2.400 -13.681 1.00 95.50 89 PHE A C 1
ATOM 702 O O . PHE A 1 89 ? 0.200 -2.599 -14.589 1.00 95.50 89 PHE A O 1
ATOM 709 N N . VAL A 1 90 ? -1.897 -2.151 -13.931 1.00 95.06 90 VAL A N 1
ATOM 710 C CA . VAL A 1 90 ? -2.464 -2.095 -15.290 1.00 95.06 90 VAL A CA 1
ATOM 711 C C . VAL A 1 90 ? -1.840 -0.962 -16.105 1.00 95.06 90 VAL A C 1
ATOM 713 O O . VAL A 1 90 ? -1.498 -1.167 -17.269 1.00 95.06 90 VAL A O 1
ATOM 716 N N . LEU A 1 91 ? -1.643 0.213 -15.501 1.00 93.25 91 LEU A N 1
ATOM 717 C CA . LEU A 1 91 ? -0.974 1.344 -16.142 1.00 93.25 91 LEU A CA 1
ATOM 718 C C . LEU A 1 91 ? 0.471 0.993 -16.516 1.00 93.25 91 LEU A C 1
ATOM 720 O O . LEU A 1 91 ? 0.906 1.313 -17.619 1.00 93.25 91 LEU A O 1
ATOM 724 N N . GLY A 1 92 ? 1.193 0.290 -15.640 1.00 91.81 92 GLY A N 1
ATOM 725 C CA . GLY A 1 92 ? 2.546 -0.192 -15.907 1.00 91.81 92 GLY A CA 1
ATOM 726 C C . GLY A 1 92 ? 2.602 -1.203 -17.053 1.00 91.81 92 GLY A C 1
ATOM 727 O O . GLY A 1 92 ? 3.440 -1.073 -17.943 1.00 91.81 92 GLY A O 1
ATOM 728 N N . LEU A 1 93 ? 1.666 -2.158 -17.097 1.00 92.38 93 LEU A N 1
ATOM 729 C CA . LEU A 1 93 ? 1.550 -3.093 -18.220 1.00 92.38 93 LEU A CA 1
ATOM 730 C C . LEU A 1 93 ? 1.226 -2.368 -19.531 1.00 92.38 93 LEU A C 1
ATOM 732 O O . LEU A 1 93 ? 1.859 -2.639 -20.549 1.00 92.38 93 LEU A O 1
ATOM 736 N N . ASN A 1 94 ? 0.279 -1.426 -19.517 1.00 91.88 94 ASN A N 1
ATOM 737 C CA . ASN A 1 94 ? -0.061 -0.630 -20.696 1.00 91.88 94 ASN A CA 1
ATOM 738 C C . ASN A 1 94 ? 1.149 0.189 -21.171 1.00 91.88 94 ASN A C 1
ATOM 740 O O . ASN A 1 94 ? 1.474 0.173 -22.357 1.00 91.88 94 ASN A O 1
ATOM 744 N N . PHE A 1 95 ? 1.877 0.818 -20.245 1.00 89.81 95 PHE A N 1
ATOM 745 C CA . PHE A 1 95 ? 3.112 1.532 -20.549 1.00 89.81 95 PHE A CA 1
ATOM 746 C C . PHE A 1 95 ? 4.134 0.628 -21.249 1.00 89.81 95 PHE A C 1
ATOM 748 O O . PHE A 1 95 ? 4.753 1.057 -22.217 1.00 89.81 95 PHE A O 1
ATOM 755 N N . THR A 1 96 ? 4.281 -0.631 -20.827 1.00 87.56 96 THR A N 1
ATOM 756 C CA . THR A 1 96 ? 5.192 -1.590 -21.471 1.00 87.56 96 THR A CA 1
ATOM 757 C C . THR A 1 96 ? 4.697 -2.083 -22.830 1.00 87.56 96 THR A C 1
ATOM 759 O O . THR A 1 96 ? 5.480 -2.095 -23.781 1.00 87.56 96 THR A O 1
ATOM 762 N N . PHE A 1 97 ? 3.423 -2.465 -22.955 1.00 87.38 97 PHE A N 1
ATOM 763 C CA . PHE A 1 97 ? 2.874 -3.031 -24.195 1.00 87.38 97 PHE A CA 1
ATOM 764 C C . PHE A 1 97 ? 2.605 -1.989 -25.284 1.00 87.38 97 PHE A C 1
ATOM 766 O O . PHE A 1 97 ? 2.653 -2.316 -26.472 1.00 87.38 97 PHE A O 1
ATOM 773 N N . THR A 1 98 ? 2.379 -0.729 -24.918 1.00 82.44 98 THR A N 1
ATOM 774 C CA . THR A 1 98 ? 2.228 0.370 -25.875 1.00 82.44 98 THR A CA 1
ATOM 775 C C . THR A 1 98 ? 3.599 0.734 -26.449 1.00 82.44 98 THR A C 1
ATOM 777 O O . THR A 1 98 ? 4.302 1.618 -25.964 1.00 82.44 98 THR A O 1
ATOM 780 N N . SER A 1 99 ? 3.993 0.005 -27.495 1.00 58.31 99 SER A N 1
ATOM 781 C CA . SER A 1 99 ? 5.299 0.067 -28.171 1.00 58.31 99 SER A CA 1
ATOM 782 C C . SER A 1 99 ? 5.490 1.283 -29.097 1.00 58.31 99 SER A C 1
ATOM 784 O O . SER A 1 99 ? 6.519 1.370 -29.769 1.00 58.31 99 SER A O 1
ATOM 786 N N . SER A 1 100 ? 4.518 2.195 -29.197 1.00 56.59 100 SER A N 1
ATOM 787 C CA . SER A 1 100 ? 4.447 3.120 -30.341 1.00 56.59 100 SER A CA 1
ATOM 788 C C . SER A 1 100 ? 4.890 4.559 -30.077 1.00 56.59 100 SER A C 1
ATOM 790 O O . SER A 1 100 ? 5.029 5.314 -31.036 1.00 56.59 100 SER A O 1
ATOM 792 N N . SER A 1 101 ? 5.118 4.972 -28.831 1.00 54.22 101 SER A N 1
ATOM 793 C CA . SER A 1 101 ? 5.577 6.333 -28.543 1.00 54.22 101 SER A CA 1
ATOM 794 C C . SER A 1 101 ? 7.100 6.376 -28.447 1.00 54.22 101 SER A C 1
ATOM 796 O O . SER A 1 101 ? 7.706 5.876 -27.502 1.00 54.22 101 SER A O 1
ATOM 798 N N . THR A 1 102 ? 7.723 7.008 -29.442 1.00 55.72 102 THR A N 1
ATOM 799 C CA . THR A 1 102 ? 9.146 7.393 -29.459 1.00 55.72 102 THR A CA 1
ATOM 800 C C . THR A 1 102 ? 9.497 8.384 -28.344 1.00 55.72 102 THR A C 1
ATOM 802 O O . THR A 1 102 ? 10.664 8.697 -28.143 1.00 55.72 102 THR A O 1
ATOM 805 N N . GLU A 1 103 ? 8.494 8.883 -27.626 1.00 67.62 103 GLU A N 1
ATOM 806 C CA . GLU A 1 103 ? 8.643 9.830 -26.536 1.00 67.62 103 GLU A CA 1
ATOM 807 C C . GLU A 1 103 ? 8.838 9.098 -25.209 1.00 67.62 103 GLU A C 1
ATOM 809 O O . GLU A 1 103 ? 8.031 8.268 -24.776 1.00 67.62 103 GLU A O 1
ATOM 814 N N . VAL A 1 104 ? 9.943 9.423 -24.548 1.00 76.00 104 VAL A N 1
ATOM 815 C CA . VAL A 1 104 ? 10.201 8.985 -23.185 1.00 76.00 104 VAL A CA 1
ATOM 816 C C . VAL A 1 104 ? 9.406 9.870 -22.229 1.00 76.00 104 VAL A C 1
ATOM 818 O O . VAL A 1 104 ? 9.792 11.002 -21.949 1.00 76.00 104 VAL A O 1
ATOM 821 N N . SER A 1 105 ? 8.291 9.337 -21.727 1.00 83.25 105 SER A N 1
ATOM 822 C CA . SER A 1 105 ? 7.568 9.922 -20.594 1.00 83.25 105 SER A CA 1
ATOM 823 C C . SER A 1 105 ? 8.135 9.380 -19.281 1.00 83.25 105 SER A C 1
ATOM 825 O O . SER A 1 105 ? 8.283 8.167 -19.099 1.00 83.25 105 SER A O 1
ATOM 827 N N . TYR A 1 106 ? 8.437 10.297 -18.363 1.00 88.44 106 TYR A N 1
ATOM 828 C CA . TYR A 1 106 ? 8.892 9.992 -17.005 1.00 88.44 106 TYR A CA 1
ATOM 829 C C . TYR A 1 106 ? 7.742 9.964 -15.988 1.00 88.44 106 TYR A C 1
ATOM 831 O O . TYR A 1 106 ? 7.960 9.584 -14.838 1.00 88.44 106 TYR A O 1
ATOM 839 N N . ASP A 1 107 ? 6.519 10.301 -16.406 1.00 90.50 107 ASP A N 1
ATOM 840 C CA . ASP A 1 107 ? 5.377 10.496 -15.508 1.00 90.50 107 ASP A CA 1
ATOM 841 C C . ASP A 1 107 ? 4.927 9.182 -14.863 1.00 90.50 107 ASP A C 1
ATOM 843 O O . ASP A 1 107 ? 4.746 9.107 -13.650 1.00 90.50 107 ASP A O 1
ATOM 847 N N . VAL A 1 108 ? 4.801 8.114 -15.659 1.00 91.31 108 VAL A N 1
ATOM 848 C CA . VAL A 1 108 ? 4.388 6.787 -15.170 1.00 91.31 108 VAL A CA 1
ATOM 849 C C . VAL A 1 108 ? 5.423 6.184 -14.204 1.00 91.31 108 VAL A C 1
ATOM 851 O O . VAL A 1 108 ? 5.022 5.747 -13.123 1.00 91.31 108 VAL A O 1
ATOM 854 N N . PRO A 1 109 ? 6.741 6.182 -14.509 1.00 92.31 109 PRO A N 1
ATOM 855 C CA . PRO A 1 109 ? 7.754 5.772 -13.535 1.00 92.31 109 PRO A CA 1
ATOM 856 C C . PRO A 1 109 ? 7.743 6.616 -12.254 1.00 92.31 109 PRO A C 1
ATOM 858 O O . PRO A 1 109 ? 7.840 6.060 -11.160 1.00 92.31 109 PRO A O 1
ATOM 861 N N . ALA A 1 110 ? 7.601 7.941 -12.372 1.00 94.19 110 ALA A N 1
ATOM 862 C CA . ALA A 1 110 ? 7.548 8.834 -11.216 1.00 94.19 110 ALA A CA 1
ATOM 863 C C . ALA A 1 110 ? 6.327 8.543 -10.330 1.00 94.19 110 ALA A C 1
ATOM 865 O O . ALA A 1 110 ? 6.460 8.472 -9.108 1.00 94.19 110 ALA A O 1
ATOM 866 N N . LEU A 1 111 ? 5.162 8.295 -10.936 1.00 94.62 111 LEU A N 1
ATOM 867 C CA . LEU A 1 111 ? 3.940 7.918 -10.228 1.00 94.62 111 LEU A CA 1
ATOM 868 C C . LEU A 1 111 ? 4.089 6.562 -9.524 1.00 94.62 111 LEU A C 1
ATOM 870 O O . LEU A 1 111 ? 3.677 6.435 -8.373 1.00 94.62 111 LEU A O 1
ATOM 874 N N . ALA A 1 112 ? 4.733 5.577 -10.160 1.00 94.62 112 ALA A N 1
ATOM 875 C CA . ALA A 1 112 ? 4.988 4.262 -9.567 1.00 94.62 112 ALA A CA 1
ATOM 876 C C . ALA A 1 112 ? 5.837 4.355 -8.289 1.00 94.62 112 ALA A C 1
ATOM 878 O O . ALA A 1 112 ? 5.487 3.791 -7.251 1.00 94.62 112 ALA A O 1
ATOM 879 N N . ILE A 1 113 ? 6.949 5.096 -8.364 1.00 95.38 113 ILE A N 1
ATOM 880 C CA . ILE A 1 113 ? 7.863 5.305 -7.236 1.00 95.38 113 ILE A CA 1
ATOM 881 C C . ILE A 1 113 ? 7.173 6.129 -6.147 1.00 95.38 113 ILE A C 1
ATOM 883 O O . ILE A 1 113 ? 7.230 5.767 -4.974 1.00 95.38 113 ILE A O 1
ATOM 887 N N . GLY A 1 114 ? 6.487 7.209 -6.528 1.00 95.94 114 GLY A N 1
ATOM 888 C CA . GLY A 1 114 ? 5.737 8.045 -5.596 1.00 95.94 114 GLY A CA 1
ATOM 889 C C . GLY A 1 114 ? 4.688 7.243 -4.829 1.00 95.94 114 GLY A C 1
ATOM 890 O O . GLY A 1 114 ? 4.598 7.357 -3.609 1.00 95.94 114 GLY A O 1
ATOM 891 N N . LEU A 1 115 ? 3.955 6.364 -5.517 1.00 94.94 115 LEU A N 1
ATOM 892 C CA . LEU A 1 115 ? 2.953 5.510 -4.890 1.00 94.94 115 LEU A CA 1
ATOM 893 C C . LEU A 1 115 ? 3.582 4.510 -3.912 1.00 94.94 115 LEU A C 1
ATOM 895 O O . LEU A 1 115 ? 3.033 4.299 -2.834 1.00 94.94 115 LEU A O 1
ATOM 899 N N . LEU A 1 116 ? 4.752 3.949 -4.235 1.00 94.25 116 LEU A N 1
ATOM 900 C CA . LEU A 1 116 ? 5.462 3.017 -3.354 1.00 94.25 116 LEU A CA 1
ATOM 901 C C . LEU A 1 116 ? 5.791 3.644 -1.989 1.00 94.25 116 LEU A C 1
ATOM 903 O O . LEU A 1 116 ? 5.659 2.984 -0.960 1.00 94.25 116 LEU A O 1
ATOM 907 N N . PHE A 1 117 ? 6.152 4.929 -1.977 1.00 94.00 117 PHE A N 1
ATOM 908 C CA . PHE A 1 117 ? 6.384 5.685 -0.745 1.00 94.00 117 PHE A CA 1
ATOM 909 C C . PHE A 1 117 ? 5.104 6.253 -0.124 1.00 94.00 117 PHE A C 1
ATOM 911 O O . PHE A 1 117 ? 5.087 6.524 1.072 1.00 94.00 117 PHE A O 1
ATOM 918 N N . ALA A 1 118 ? 4.031 6.414 -0.900 1.00 94.94 118 ALA A N 1
ATOM 919 C CA . ALA A 1 118 ? 2.750 6.922 -0.415 1.00 94.94 118 ALA A CA 1
ATOM 920 C C . ALA A 1 118 ? 1.902 5.854 0.297 1.00 94.94 118 ALA A C 1
ATOM 922 O O . ALA A 1 118 ? 1.175 6.178 1.236 1.00 94.94 118 ALA A O 1
ATOM 923 N N . LEU A 1 119 ? 1.980 4.585 -0.124 1.00 92.12 119 LEU A N 1
ATOM 924 C CA . LEU A 1 119 ? 1.142 3.500 0.406 1.00 92.12 119 LEU A CA 1
ATOM 925 C C . LEU A 1 119 ? 1.189 3.344 1.941 1.00 92.12 119 LEU A C 1
ATOM 927 O O . LEU A 1 119 ? 0.117 3.151 2.519 1.00 92.12 119 LEU A O 1
ATOM 931 N N . PRO A 1 120 ? 2.349 3.445 2.626 1.00 91.81 120 PRO A N 1
ATOM 932 C CA . PRO A 1 120 ? 2.393 3.400 4.088 1.00 91.81 120 PRO A CA 1
ATOM 933 C C . PRO A 1 120 ? 1.571 4.519 4.736 1.00 91.81 120 PRO A C 1
ATOM 935 O O . PRO A 1 120 ? 0.802 4.260 5.655 1.00 91.81 120 PRO A O 1
ATOM 938 N N . PHE A 1 121 ? 1.638 5.740 4.197 1.00 92.62 121 PHE A N 1
ATOM 939 C CA . PHE A 1 121 ? 0.870 6.870 4.724 1.00 92.62 121 PHE A CA 1
ATOM 940 C C . PHE A 1 121 ? -0.635 6.673 4.546 1.00 92.62 121 PHE A C 1
ATOM 942 O O . PHE A 1 121 ? -1.399 6.974 5.454 1.00 92.62 121 PHE A O 1
ATOM 949 N N . VAL A 1 122 ? -1.074 6.127 3.406 1.00 92.81 122 VAL A N 1
ATOM 950 C CA . VAL A 1 122 ? -2.495 5.802 3.183 1.00 92.81 122 VAL A CA 1
ATOM 951 C C . VAL A 1 122 ? -2.967 4.723 4.158 1.00 92.81 122 VAL A C 1
ATOM 953 O O . VAL A 1 122 ? -4.080 4.803 4.676 1.00 92.81 122 VAL A O 1
ATOM 956 N N . ARG A 1 123 ? -2.117 3.733 4.447 1.00 92.81 123 ARG A N 1
ATOM 957 C CA . ARG A 1 123 ? -2.393 2.702 5.450 1.00 92.81 123 ARG A CA 1
ATOM 958 C C . ARG A 1 123 ? -2.518 3.300 6.851 1.00 92.81 123 ARG A C 1
ATOM 960 O O . ARG A 1 123 ? -3.429 2.918 7.578 1.00 92.81 123 ARG A O 1
ATOM 967 N N . ASP A 1 124 ? -1.673 4.259 7.207 1.00 92.19 124 ASP A N 1
ATOM 968 C CA . ASP A 1 124 ? -1.668 4.885 8.535 1.00 92.19 124 ASP A CA 1
ATOM 969 C C . ASP A 1 124 ? -2.837 5.855 8.773 1.00 92.19 124 ASP A C 1
ATOM 971 O O . ASP A 1 124 ? -3.109 6.226 9.912 1.00 92.19 124 ASP A O 1
ATOM 975 N N . VAL A 1 125 ? -3.599 6.208 7.731 1.00 91.94 125 VAL A N 1
ATOM 976 C CA . VAL A 1 125 ? -4.887 6.913 7.883 1.00 91.94 125 VAL A CA 1
ATOM 977 C C . VAL A 1 125 ? -5.945 6.015 8.544 1.00 91.94 125 VAL A C 1
ATOM 979 O O . VAL A 1 125 ? -6.958 6.513 9.038 1.00 91.94 125 VAL A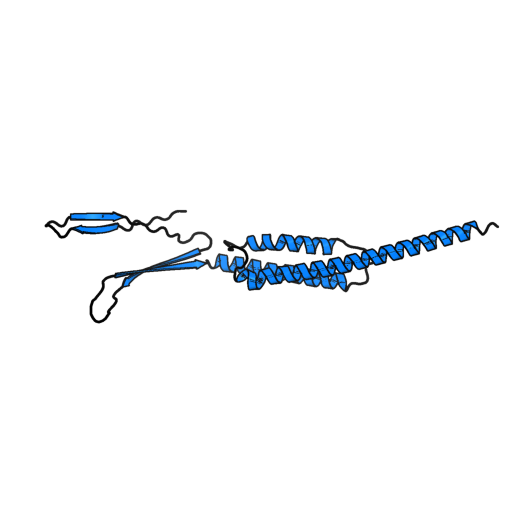 O 1
ATOM 982 N N . GLN A 1 126 ? -5.743 4.692 8.580 1.00 90.00 126 GLN A N 1
ATOM 983 C CA . GLN A 1 126 ? -6.686 3.787 9.228 1.00 90.00 126 GLN A CA 1
ATOM 984 C C . GLN A 1 126 ? -6.774 4.045 10.747 1.00 90.00 126 GLN A C 1
ATOM 986 O O . GLN A 1 126 ? -5.751 4.245 11.403 1.00 90.00 126 GLN A O 1
ATOM 991 N N . PRO A 1 127 ? -7.977 3.998 11.349 1.00 86.50 127 PRO A N 1
ATOM 992 C CA . PRO A 1 127 ? -8.177 4.435 12.721 1.00 86.50 127 PRO A CA 1
ATOM 993 C C . PRO A 1 127 ? -7.568 3.414 13.675 1.00 86.50 127 PRO A C 1
ATOM 995 O O . PRO A 1 127 ? -7.928 2.233 13.629 1.00 86.50 127 PRO A O 1
ATOM 998 N N . ASP A 1 128 ? -6.666 3.881 14.540 1.00 82.44 128 ASP A N 1
ATOM 999 C CA . ASP A 1 128 ? -5.921 3.067 15.505 1.00 82.44 128 ASP A CA 1
ATOM 1000 C C . ASP A 1 128 ? -5.324 1.789 14.885 1.00 82.44 128 ASP A C 1
ATOM 1002 O O . ASP A 1 128 ? -5.350 0.712 15.503 1.00 82.44 128 ASP A O 1
ATOM 1006 N N . VAL A 1 129 ? -4.844 1.868 13.642 1.00 84.94 129 VAL A N 1
ATOM 1007 C CA . VAL A 1 129 ? -4.148 0.736 13.037 1.00 84.94 129 VAL A CA 1
ATOM 1008 C C . VAL A 1 129 ? -2.880 0.461 13.859 1.00 84.94 129 VAL A C 1
ATOM 1010 O O . VAL A 1 129 ? -2.131 1.391 14.165 1.00 84.94 129 VAL A O 1
ATOM 1013 N N . PRO A 1 130 ? -2.641 -0.787 14.300 1.00 84.50 130 PRO A N 1
ATOM 1014 C CA . PRO A 1 130 ? -1.457 -1.103 15.091 1.00 84.50 130 PRO A CA 1
ATOM 1015 C C . PRO A 1 130 ? -0.195 -1.002 14.219 1.00 84.50 130 PRO A C 1
ATOM 1017 O O . PRO A 1 130 ? -0.248 -0.659 13.036 1.00 84.50 130 PRO A O 1
ATOM 1020 N N . VAL A 1 131 ? 0.966 -1.327 14.783 1.00 86.81 131 VAL A N 1
ATOM 1021 C CA . VAL A 1 131 ? 2.207 -1.435 13.999 1.00 86.81 131 VAL A CA 1
ATOM 1022 C C . VAL A 1 131 ? 2.048 -2.408 12.821 1.00 86.81 131 VAL A C 1
ATOM 1024 O O . VAL A 1 131 ? 1.194 -3.297 12.847 1.00 86.81 131 VAL A O 1
ATOM 1027 N N . VAL A 1 132 ? 2.847 -2.208 11.769 1.00 86.94 132 VAL A N 1
ATOM 1028 C CA . VAL A 1 132 ? 2.802 -3.025 10.545 1.00 86.94 132 VAL A CA 1
ATOM 1029 C C . VAL A 1 132 ? 2.948 -4.511 10.878 1.00 86.94 132 VAL A C 1
ATOM 1031 O O . VAL A 1 132 ? 3.822 -4.898 11.651 1.00 86.94 132 VAL A O 1
ATOM 1034 N N . GLY A 1 133 ? 2.098 -5.336 10.268 1.00 84.50 133 GLY A N 1
ATOM 1035 C CA . GLY A 1 133 ? 2.023 -6.779 10.519 1.00 84.50 133 GLY A CA 1
ATOM 1036 C C . GLY A 1 133 ? 0.685 -7.230 11.105 1.00 84.50 133 GLY A C 1
ATOM 1037 O O . GLY A 1 133 ? 0.545 -8.383 11.509 1.00 84.50 133 GLY A O 1
ATOM 1038 N N . ALA A 1 134 ? -0.314 -6.347 11.137 1.00 86.12 134 ALA A N 1
ATOM 1039 C CA . ALA A 1 134 ? -1.679 -6.717 11.481 1.00 86.12 134 ALA A CA 1
ATOM 1040 C C . ALA A 1 134 ? -2.270 -7.677 10.438 1.00 86.12 134 ALA A C 1
ATOM 1042 O O . ALA A 1 134 ? -1.831 -7.707 9.288 1.00 86.12 134 ALA A O 1
ATOM 1043 N N . ALA A 1 135 ? -3.346 -8.388 10.786 1.00 85.62 135 ALA A N 1
ATOM 1044 C CA . ALA A 1 135 ? -4.062 -9.238 9.828 1.00 85.62 135 ALA A CA 1
ATOM 1045 C C . ALA A 1 135 ? -4.438 -8.475 8.538 1.00 85.62 135 ALA A C 1
ATOM 1047 O O . ALA A 1 135 ? -4.289 -8.998 7.437 1.00 85.62 135 ALA A O 1
ATOM 1048 N N . ILE A 1 136 ? -4.842 -7.206 8.665 1.00 85.69 136 ILE A N 1
ATOM 1049 C CA . ILE A 1 136 ? -5.176 -6.337 7.529 1.00 85.69 136 ILE A CA 1
ATOM 1050 C C . ILE A 1 136 ? -3.975 -6.045 6.613 1.00 85.69 136 ILE A C 1
ATOM 1052 O O . ILE A 1 136 ? -4.136 -5.880 5.403 1.00 85.69 136 ILE A O 1
ATOM 1056 N N . ASP A 1 137 ? -2.762 -6.051 7.169 1.00 91.25 137 ASP A N 1
ATOM 1057 C CA . ASP A 1 137 ? -1.538 -5.814 6.414 1.00 91.25 137 ASP A CA 1
ATOM 1058 C C . ASP A 1 137 ? -1.112 -7.075 5.655 1.00 91.25 137 ASP A C 1
ATOM 1060 O O . ASP A 1 137 ? -0.713 -6.997 4.493 1.00 91.25 137 ASP A O 1
ATOM 1064 N N . VAL A 1 138 ? -1.271 -8.242 6.288 1.00 90.31 138 VAL A N 1
ATOM 1065 C CA . VAL A 1 138 ? -0.967 -9.553 5.696 1.00 90.31 138 VAL A CA 1
ATOM 1066 C C . VAL A 1 138 ? -1.854 -9.836 4.484 1.00 90.31 138 VAL A C 1
ATOM 1068 O O . VAL A 1 138 ? -1.369 -10.315 3.460 1.00 90.31 138 VAL A O 1
ATOM 1071 N N . PHE A 1 139 ? -3.148 -9.521 4.578 1.00 86.75 139 PHE A N 1
ATOM 1072 C CA . PHE A 1 139 ? -4.095 -9.775 3.490 1.00 86.75 139 PHE A CA 1
ATOM 1073 C C . PHE A 1 139 ? -4.165 -8.655 2.448 1.00 86.75 139 PHE A C 1
ATOM 1075 O O . PHE A 1 139 ? -4.620 -8.908 1.337 1.00 86.75 139 PHE A O 1
ATOM 1082 N N . GLY A 1 140 ? -3.728 -7.435 2.767 1.00 89.44 140 GLY A N 1
ATOM 1083 C CA . GLY A 1 140 ? -3.862 -6.285 1.870 1.00 89.44 140 GLY A CA 1
ATOM 1084 C C . GLY A 1 140 ? -2.553 -5.551 1.627 1.00 89.44 140 GLY A C 1
ATOM 1085 O O . GLY A 1 140 ? -2.039 -5.543 0.510 1.00 89.44 140 GLY A O 1
ATOM 1086 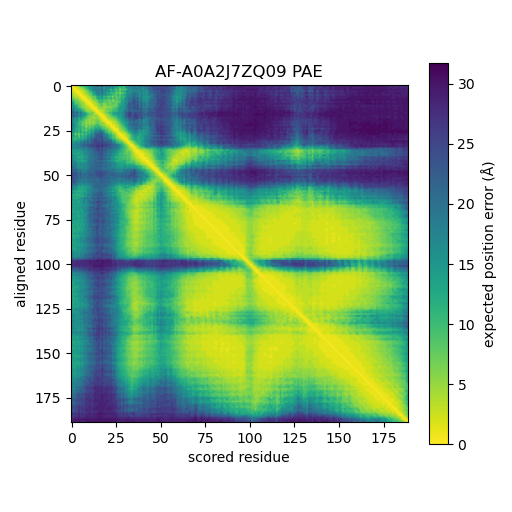N N . PHE A 1 141 ? -2.020 -4.913 2.668 1.00 92.75 141 PHE A N 1
ATOM 1087 C CA . PHE A 1 141 ? -0.897 -3.980 2.546 1.00 92.75 141 PHE A CA 1
ATOM 1088 C C . PHE A 1 141 ? 0.316 -4.576 1.819 1.00 92.75 141 PHE A C 1
ATOM 1090 O O . PHE A 1 141 ? 0.809 -3.966 0.871 1.00 92.75 141 PHE A O 1
ATOM 1097 N N . PHE A 1 142 ? 0.765 -5.777 2.195 1.00 94.44 142 PHE A N 1
ATOM 1098 C CA . PHE A 1 142 ? 1.945 -6.389 1.576 1.00 94.44 142 PHE A CA 1
ATOM 1099 C C . PHE A 1 142 ? 1.738 -6.721 0.098 1.00 94.44 142 PHE A C 1
ATOM 1101 O O . PHE A 1 142 ? 2.639 -6.498 -0.709 1.00 94.44 142 PHE A O 1
ATOM 1108 N N . TRP A 1 143 ? 0.544 -7.179 -0.280 1.00 95.25 143 TRP A N 1
ATOM 1109 C CA . TRP A 1 143 ? 0.212 -7.460 -1.677 1.00 95.25 143 TRP A CA 1
ATOM 1110 C C . TRP A 1 143 ? 0.125 -6.183 -2.508 1.00 95.25 143 TRP A C 1
ATOM 1112 O O . TRP A 1 143 ? 0.641 -6.139 -3.622 1.00 95.25 143 TRP A O 1
ATOM 1122 N N . ASN A 1 144 ? -0.440 -5.115 -1.945 1.00 95.81 144 ASN A N 1
ATOM 1123 C CA . ASN A 1 144 ? -0.491 -3.809 -2.598 1.00 95.81 144 ASN A CA 1
ATOM 1124 C C . ASN A 1 144 ? 0.911 -3.235 -2.831 1.00 95.81 144 ASN A C 1
ATOM 1126 O O . ASN A 1 144 ? 1.206 -2.768 -3.932 1.00 95.81 144 ASN A O 1
ATOM 1130 N N . VAL A 1 145 ? 1.796 -3.322 -1.833 1.00 95.75 145 VAL A N 1
ATOM 1131 C CA . VAL A 1 145 ? 3.202 -2.916 -1.972 1.00 95.75 145 VAL A CA 1
ATOM 1132 C C . VAL A 1 145 ? 3.918 -3.778 -3.013 1.00 95.75 145 VAL A C 1
ATOM 1134 O O . VAL A 1 145 ? 4.614 -3.233 -3.865 1.00 95.75 145 VAL A O 1
ATOM 1137 N N . ALA A 1 146 ? 3.717 -5.099 -3.005 1.00 96.06 146 ALA A N 1
ATOM 1138 C CA . ALA A 1 146 ? 4.327 -6.003 -3.979 1.00 96.06 146 ALA A CA 1
ATOM 1139 C C . ALA A 1 146 ? 3.881 -5.701 -5.421 1.00 96.06 146 ALA A C 1
ATOM 1141 O O . ALA A 1 146 ? 4.717 -5.660 -6.323 1.00 96.06 146 ALA A O 1
ATOM 1142 N N . LEU A 1 147 ? 2.588 -5.435 -5.639 1.00 96.06 147 LEU A N 1
ATOM 1143 C CA . LEU A 1 147 ? 2.049 -5.060 -6.950 1.00 96.06 147 LEU A CA 1
ATOM 1144 C C . LEU A 1 147 ? 2.651 -3.749 -7.461 1.00 96.06 147 LEU A C 1
ATOM 1146 O O . LEU A 1 147 ? 3.099 -3.686 -8.606 1.00 96.06 147 LEU A O 1
ATOM 1150 N N . VAL A 1 148 ? 2.707 -2.716 -6.615 1.00 96.88 148 VAL A N 1
ATOM 1151 C CA . VAL A 1 148 ? 3.267 -1.411 -7.000 1.00 96.88 148 VAL A CA 1
ATOM 1152 C C . VAL A 1 148 ? 4.779 -1.491 -7.209 1.00 96.88 148 VAL A C 1
ATOM 1154 O O . VAL A 1 148 ? 5.282 -0.931 -8.180 1.00 96.88 148 VAL A O 1
ATOM 1157 N N . ALA A 1 149 ? 5.506 -2.233 -6.370 1.00 97.06 149 ALA A N 1
ATOM 1158 C CA . ALA A 1 149 ? 6.937 -2.468 -6.553 1.00 97.06 149 ALA A CA 1
ATOM 1159 C C . ALA A 1 149 ? 7.221 -3.217 -7.865 1.00 97.06 149 ALA A C 1
ATOM 1161 O O . ALA A 1 149 ? 8.097 -2.815 -8.631 1.00 97.06 149 ALA A O 1
ATOM 1162 N N . GLY A 1 150 ? 6.443 -4.261 -8.164 1.00 95.81 150 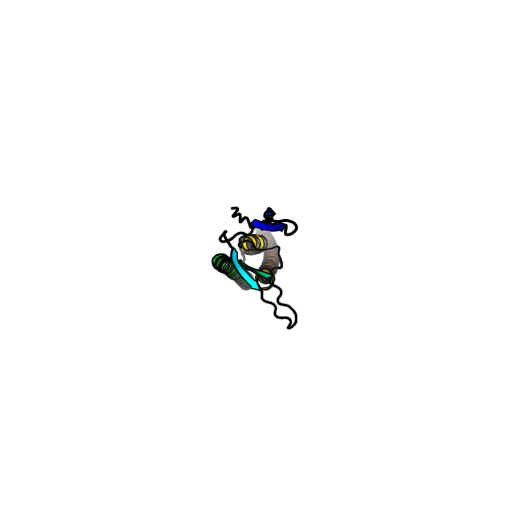GLY A N 1
ATOM 1163 C CA . GLY A 1 150 ? 6.525 -4.985 -9.431 1.00 95.81 150 GLY A CA 1
ATOM 1164 C C . GLY A 1 150 ? 6.254 -4.076 -10.631 1.00 95.81 150 GLY A C 1
ATOM 1165 O O . GLY A 1 150 ? 7.035 -4.065 -11.583 1.00 95.81 150 GLY A O 1
ATOM 1166 N N . ALA A 1 151 ? 5.205 -3.251 -10.562 1.00 95.44 151 ALA A N 1
ATOM 1167 C CA . ALA A 1 151 ? 4.892 -2.266 -11.595 1.00 95.44 151 ALA A CA 1
ATOM 1168 C C . ALA A 1 151 ? 6.031 -1.249 -11.786 1.00 95.44 151 ALA A C 1
ATOM 1170 O O . ALA A 1 151 ? 6.419 -0.972 -12.920 1.00 95.44 151 ALA A O 1
ATOM 1171 N N . ALA A 1 152 ? 6.610 -0.736 -10.697 1.00 95.81 152 ALA A N 1
ATOM 1172 C CA . ALA A 1 152 ? 7.728 0.201 -10.748 1.00 95.81 152 ALA A CA 1
ATOM 1173 C C . ALA A 1 152 ? 8.956 -0.414 -11.435 1.00 95.81 152 ALA A C 1
ATOM 1175 O O . ALA A 1 152 ? 9.540 0.216 -12.315 1.00 95.81 152 ALA A O 1
ATOM 1176 N N . ILE A 1 153 ? 9.311 -1.659 -11.100 1.00 95.38 153 ILE A N 1
ATOM 1177 C CA . ILE A 1 153 ? 10.427 -2.375 -11.738 1.00 95.38 153 ILE A CA 1
ATOM 1178 C C . ILE A 1 153 ? 10.182 -2.529 -13.244 1.00 95.38 153 ILE A C 1
ATOM 1180 O O . ILE A 1 153 ? 11.060 -2.207 -14.046 1.00 95.38 153 ILE A O 1
ATOM 1184 N N . ILE A 1 154 ? 8.986 -2.974 -13.641 1.00 93.81 154 ILE A N 1
ATOM 1185 C CA . ILE A 1 154 ? 8.615 -3.174 -15.051 1.00 93.81 154 ILE A CA 1
ATOM 1186 C C . ILE A 1 154 ? 8.699 -1.856 -15.833 1.00 93.81 154 ILE A C 1
ATOM 1188 O O . ILE A 1 154 ? 9.292 -1.797 -16.917 1.00 93.81 154 ILE A O 1
ATOM 1192 N N . VAL A 1 155 ? 8.141 -0.781 -15.277 1.00 93.56 155 VAL A N 1
ATOM 1193 C CA . VAL A 1 155 ? 8.116 0.540 -15.913 1.00 93.56 155 VAL A CA 1
ATOM 1194 C C . VAL A 1 155 ? 9.523 1.128 -16.019 1.00 93.56 155 VAL A C 1
ATOM 1196 O O . VAL A 1 155 ? 9.880 1.642 -17.077 1.00 93.56 155 VAL A O 1
ATOM 1199 N N . LEU A 1 156 ? 10.357 1.002 -14.984 1.00 94.12 156 LEU A N 1
ATOM 1200 C CA . LEU A 1 156 ? 11.748 1.467 -15.013 1.00 94.12 156 LEU A CA 1
ATOM 1201 C C . LEU A 1 156 ? 12.608 0.673 -16.004 1.00 94.12 156 LEU A C 1
ATOM 1203 O O . LEU A 1 156 ? 13.403 1.263 -16.735 1.00 94.12 156 LEU A O 1
ATOM 1207 N N . ALA A 1 157 ? 12.426 -0.646 -16.092 1.00 93.38 157 ALA A N 1
ATOM 1208 C CA . ALA A 1 157 ? 13.110 -1.474 -17.086 1.00 93.38 157 ALA A CA 1
ATOM 1209 C C . ALA A 1 157 ? 12.703 -1.085 -18.519 1.00 93.38 157 ALA A C 1
ATOM 1211 O O . ALA A 1 157 ? 13.545 -0.956 -19.415 1.00 93.38 157 ALA A O 1
ATOM 1212 N N . THR A 1 158 ? 11.410 -0.827 -18.727 1.00 91.31 158 THR A N 1
ATOM 1213 C CA . THR A 1 158 ? 10.869 -0.344 -20.006 1.00 91.31 158 THR A CA 1
ATOM 1214 C C . THR A 1 158 ? 11.424 1.041 -20.350 1.00 91.31 158 THR A C 1
ATOM 1216 O O . THR A 1 158 ? 11.842 1.287 -21.479 1.00 91.31 158 THR A O 1
ATOM 1219 N N . LEU A 1 159 ? 11.480 1.951 -19.378 1.00 91.88 159 LEU A N 1
ATOM 1220 C CA . LEU A 1 159 ? 12.053 3.282 -19.549 1.00 91.88 159 LEU A CA 1
ATOM 1221 C C . LEU A 1 159 ? 13.532 3.202 -19.945 1.00 91.88 159 LEU A C 1
ATOM 1223 O O . LEU A 1 159 ? 13.939 3.820 -20.925 1.00 91.88 159 LEU A O 1
ATOM 1227 N N . SER A 1 160 ? 14.320 2.401 -19.224 1.00 91.00 160 SER A N 1
ATOM 1228 C CA . SER A 1 160 ? 15.749 2.209 -19.488 1.00 91.00 160 SER A CA 1
ATOM 1229 C C . SER A 1 160 ? 15.999 1.694 -20.909 1.00 91.00 160 SER A C 1
ATOM 1231 O O . SER A 1 160 ? 16.792 2.268 -21.658 1.00 91.00 160 SER A O 1
ATOM 1233 N N . THR A 1 161 ? 15.248 0.675 -21.337 1.00 89.56 161 THR A N 1
ATOM 1234 C CA . THR A 1 161 ? 15.355 0.136 -22.702 1.00 89.56 161 THR A CA 1
ATOM 1235 C C . THR A 1 161 ? 14.929 1.144 -23.772 1.00 89.56 161 THR A C 1
ATOM 1237 O O . THR A 1 161 ? 15.562 1.212 -24.827 1.00 89.56 161 THR A O 1
ATOM 1240 N N . ARG A 1 162 ? 13.907 1.973 -23.521 1.00 88.06 162 ARG A N 1
ATOM 1241 C CA . ARG A 1 162 ? 13.515 3.060 -24.438 1.00 88.06 162 ARG A CA 1
ATOM 1242 C C . ARG A 1 162 ? 14.594 4.132 -24.554 1.00 88.06 162 ARG A C 1
ATOM 1244 O O . ARG A 1 162 ? 14.944 4.504 -25.671 1.00 88.06 162 ARG A O 1
ATOM 1251 N N . VAL A 1 163 ? 15.159 4.579 -23.432 1.00 90.00 163 VAL A N 1
ATOM 1252 C CA . VAL A 1 163 ? 16.239 5.579 -23.408 1.00 90.00 163 VAL A CA 1
ATOM 1253 C C . VAL A 1 163 ? 17.462 5.084 -24.180 1.00 90.00 163 VAL A C 1
ATOM 1255 O O . VAL A 1 163 ? 17.994 5.813 -25.014 1.00 90.00 163 VAL A O 1
ATOM 1258 N N . GLN A 1 164 ? 17.866 3.827 -23.979 1.00 88.94 164 GLN A N 1
ATOM 1259 C CA . GLN A 1 164 ? 18.972 3.224 -24.728 1.00 88.94 164 GLN A CA 1
ATOM 1260 C C . GLN A 1 164 ? 18.703 3.207 -26.238 1.00 88.94 164 GLN A C 1
ATOM 1262 O O . GLN A 1 164 ? 19.551 3.642 -27.015 1.00 88.94 164 GLN A O 1
ATOM 1267 N N . ARG A 1 165 ? 17.509 2.770 -26.662 1.00 86.75 165 ARG A N 1
ATOM 1268 C CA . ARG A 1 165 ? 17.127 2.739 -28.086 1.00 86.75 165 ARG A CA 1
ATOM 1269 C C . ARG A 1 165 ? 17.110 4.129 -28.720 1.00 86.75 165 ARG A C 1
ATOM 1271 O O . ARG A 1 165 ? 17.535 4.273 -29.861 1.00 86.75 165 ARG A O 1
ATOM 1278 N N . MET A 1 166 ? 16.632 5.145 -28.000 1.00 86.69 166 MET A N 1
ATOM 1279 C CA . MET A 1 166 ? 16.669 6.526 -28.489 1.00 86.69 166 MET A CA 1
ATOM 1280 C C . MET A 1 166 ? 18.097 7.034 -28.649 1.00 86.69 166 MET A C 1
ATOM 1282 O O . MET A 1 166 ? 18.394 7.668 -29.653 1.00 86.69 166 MET A O 1
ATOM 1286 N N . ASN A 1 167 ? 18.980 6.766 -27.683 1.00 87.94 167 ASN A N 1
ATOM 1287 C CA . ASN A 1 167 ? 20.370 7.205 -27.773 1.00 87.94 167 ASN A CA 1
ATOM 1288 C C . ASN A 1 167 ? 21.064 6.588 -28.991 1.00 87.94 167 ASN A C 1
ATOM 1290 O O . ASN A 1 167 ? 21.705 7.320 -29.733 1.00 87.94 167 ASN A O 1
ATOM 1294 N N . VAL A 1 168 ? 20.863 5.289 -29.249 1.00 89.69 168 VAL A N 1
ATOM 1295 C CA . VAL A 1 168 ? 21.395 4.615 -30.449 1.00 89.69 168 VAL A CA 1
ATOM 1296 C C . VAL A 1 168 ? 20.898 5.284 -31.734 1.00 89.69 168 VAL A C 1
ATOM 1298 O O . VAL A 1 168 ? 21.721 5.711 -32.535 1.00 89.69 168 VAL A O 1
ATOM 1301 N N . LYS A 1 169 ? 19.580 5.486 -31.885 1.00 88.06 169 LYS A N 1
ATOM 1302 C CA . LYS A 1 169 ? 19.015 6.173 -33.063 1.00 88.06 169 LYS A CA 1
ATOM 1303 C C . LYS A 1 169 ? 19.568 7.587 -33.245 1.00 88.06 169 LYS A C 1
ATOM 1305 O O . LYS A 1 169 ? 19.883 7.987 -34.354 1.00 88.06 169 LYS A O 1
ATOM 1310 N N . ARG A 1 170 ? 19.743 8.338 -32.152 1.00 87.88 170 ARG A N 1
ATOM 1311 C CA . ARG A 1 170 ? 20.329 9.687 -32.201 1.00 87.88 170 ARG A CA 1
ATOM 1312 C C . ARG A 1 170 ? 21.773 9.686 -32.706 1.00 87.88 170 ARG A C 1
ATOM 1314 O O . ARG A 1 170 ? 22.164 10.657 -33.347 1.00 87.88 170 ARG A O 1
ATOM 1321 N N . TYR A 1 171 ? 22.561 8.653 -32.399 1.00 89.88 171 TYR A N 1
ATOM 1322 C CA . TYR A 1 171 ? 23.915 8.511 -32.942 1.00 89.88 171 TYR A CA 1
ATOM 1323 C C . TYR A 1 171 ? 23.883 8.170 -34.438 1.00 89.88 171 TYR A C 1
ATOM 1325 O O . TYR A 1 171 ? 24.604 8.805 -35.202 1.00 89.88 171 TYR A O 1
ATOM 1333 N N . GLU A 1 172 ? 23.003 7.254 -34.856 1.00 91.25 172 GLU A N 1
ATOM 1334 C CA . GLU A 1 172 ? 22.803 6.892 -36.271 1.00 91.25 172 GLU A CA 1
ATOM 1335 C C . GLU A 1 172 ? 22.358 8.104 -37.114 1.00 91.25 172 GLU A C 1
ATOM 1337 O O . GLU A 1 172 ? 22.930 8.380 -38.168 1.00 91.25 172 GLU A O 1
ATOM 1342 N N . ASP A 1 173 ? 21.394 8.887 -36.620 1.00 89.94 173 ASP A N 1
ATOM 1343 C CA . ASP A 1 173 ? 20.900 10.095 -37.293 1.00 89.94 173 ASP A CA 1
ATOM 1344 C C . ASP A 1 173 ? 21.990 11.180 -37.407 1.00 89.94 173 ASP A C 1
ATOM 1346 O O . ASP A 1 173 ? 22.069 11.899 -38.408 1.00 89.94 173 ASP A O 1
ATOM 1350 N N . ALA A 1 174 ? 22.850 11.308 -36.389 1.00 90.81 174 ALA A N 1
ATOM 1351 C CA . ALA A 1 174 ? 23.957 12.260 -36.392 1.00 90.81 174 ALA A CA 1
ATOM 1352 C C . ALA A 1 174 ? 25.048 11.875 -37.403 1.00 90.81 174 ALA A C 1
ATOM 1354 O O . ALA A 1 174 ? 25.570 12.748 -38.099 1.00 90.81 174 ALA A O 1
ATOM 1355 N N . GLU A 1 175 ? 25.371 10.585 -37.514 1.00 91.62 175 GLU A N 1
ATOM 1356 C CA . GLU A 1 175 ? 26.322 10.068 -38.502 1.00 91.62 175 GLU A CA 1
ATOM 1357 C C . GLU A 1 175 ? 25.797 10.273 -39.930 1.00 91.62 175 GLU A C 1
ATOM 1359 O O . GLU A 1 175 ? 26.487 10.870 -40.760 1.00 91.62 175 GLU A O 1
ATOM 1364 N N . ALA A 1 176 ? 24.532 9.925 -40.190 1.00 91.44 176 ALA A N 1
ATOM 1365 C CA . ALA A 1 176 ? 23.893 10.145 -41.487 1.00 91.44 176 ALA A CA 1
ATOM 1366 C C . ALA A 1 176 ? 23.871 11.633 -41.896 1.00 91.44 176 ALA A C 1
ATOM 1368 O O . ALA A 1 176 ? 24.067 11.971 -43.068 1.00 91.44 176 ALA A O 1
ATOM 1369 N N . ALA A 1 177 ? 23.673 12.547 -40.939 1.00 91.38 177 ALA A N 1
ATOM 1370 C CA . ALA A 1 177 ? 23.721 13.986 -41.190 1.00 91.38 177 ALA A CA 1
ATOM 1371 C C . ALA A 1 177 ? 25.136 14.482 -41.551 1.00 91.38 177 ALA A C 1
ATOM 1373 O O . ALA A 1 177 ? 25.283 15.343 -42.425 1.00 91.38 177 ALA A O 1
ATOM 1374 N N . LEU A 1 178 ? 26.180 13.937 -40.914 1.00 91.00 178 LEU A N 1
ATOM 1375 C CA . LEU A 1 178 ? 27.576 14.251 -41.239 1.00 91.00 178 LEU A CA 1
ATOM 1376 C C . LEU A 1 178 ? 27.954 13.748 -42.636 1.00 91.00 178 LEU A C 1
ATOM 1378 O O . LEU A 1 178 ? 28.544 14.500 -43.414 1.00 91.00 178 LEU A O 1
ATOM 1382 N N . GLU A 1 179 ? 27.564 12.522 -42.987 1.00 90.25 179 GLU A N 1
ATOM 1383 C CA . GLU A 1 179 ? 27.792 11.965 -44.324 1.00 90.25 179 GLU A CA 1
ATOM 1384 C C . GLU A 1 179 ? 27.080 12.771 -45.417 1.00 90.25 179 GLU A C 1
ATOM 1386 O O . GLU A 1 179 ? 27.661 13.064 -46.467 1.00 90.25 179 GLU A O 1
ATOM 1391 N N . ALA A 1 180 ? 25.828 13.172 -45.173 1.00 88.75 180 ALA A N 1
ATOM 1392 C CA . ALA A 1 180 ? 25.071 14.009 -46.096 1.00 88.75 180 ALA A CA 1
ATOM 1393 C C . ALA A 1 180 ? 25.763 15.362 -46.320 1.00 88.75 180 ALA A C 1
ATOM 1395 O O . ALA A 1 180 ? 25.892 15.803 -47.464 1.00 88.75 180 ALA A O 1
ATOM 1396 N N . LYS A 1 181 ? 26.266 15.993 -45.251 1.00 87.62 181 LYS A N 1
ATOM 1397 C CA . LYS A 1 181 ? 27.015 17.251 -45.343 1.00 87.62 181 LYS A CA 1
ATOM 1398 C C . LYS A 1 181 ? 28.320 17.082 -46.127 1.00 87.62 181 LYS A C 1
ATOM 1400 O O . LYS A 1 181 ? 28.589 17.874 -47.028 1.00 87.62 181 LYS A O 1
ATOM 1405 N N . HIS A 1 182 ? 29.083 16.023 -45.853 1.00 85.44 182 HIS A N 1
ATOM 1406 C CA . HIS A 1 182 ? 30.324 15.732 -46.572 1.00 85.44 182 HIS A CA 1
ATOM 1407 C C . HIS A 1 182 ? 30.080 15.501 -48.073 1.00 85.44 182 HIS A C 1
ATOM 1409 O O . HIS A 1 182 ? 30.798 16.038 -48.914 1.00 85.44 182 HIS A O 1
ATOM 1415 N N . ARG A 1 183 ? 29.015 14.774 -48.439 1.00 82.94 183 ARG A N 1
ATOM 1416 C CA . ARG A 1 183 ? 28.637 14.547 -49.845 1.00 82.94 183 ARG A CA 1
ATOM 1417 C C . ARG A 1 183 ? 28.337 15.849 -50.598 1.00 82.94 183 ARG A C 1
ATOM 1419 O O . ARG A 1 183 ? 28.622 15.932 -51.791 1.00 82.94 183 ARG A O 1
ATOM 1426 N N . VAL A 1 184 ? 27.737 16.835 -49.930 1.00 82.00 184 VAL A N 1
ATOM 1427 C CA . VAL A 1 184 ? 27.416 18.141 -50.528 1.00 82.00 184 VAL A CA 1
ATOM 1428 C C . VAL A 1 184 ? 28.680 18.978 -50.736 1.00 82.00 184 VAL A C 1
ATOM 1430 O O . VAL A 1 184 ? 28.836 19.567 -51.798 1.00 82.00 184 VAL A O 1
ATOM 1433 N N . GLU A 1 185 ? 29.608 18.989 -49.777 1.00 77.44 185 GLU A N 1
ATOM 1434 C CA . GLU A 1 185 ? 30.866 19.748 -49.887 1.00 77.44 185 GLU A CA 1
ATOM 1435 C C . GLU A 1 185 ? 31.835 19.171 -50.940 1.00 77.44 185 GLU A C 1
ATOM 1437 O O . GLU A 1 185 ? 32.565 19.922 -51.582 1.00 77.44 185 GLU A O 1
ATOM 1442 N N . VAL A 1 186 ? 31.822 17.852 -51.168 1.00 71.12 186 VAL A N 1
ATOM 1443 C CA . 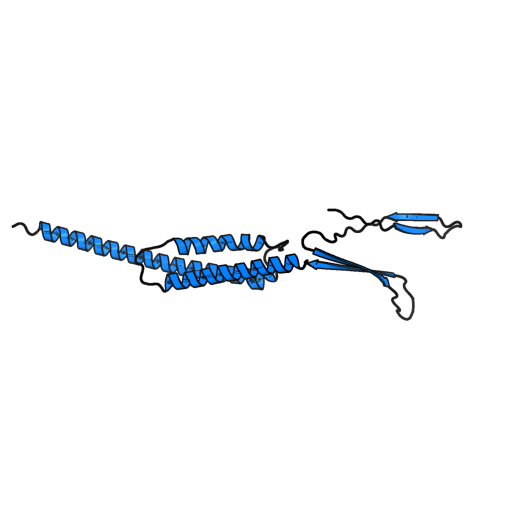VAL A 1 186 ? 32.727 17.164 -52.116 1.00 71.12 186 VAL A CA 1
ATOM 1444 C C . VAL A 1 186 ? 32.242 17.215 -53.576 1.00 71.12 186 VAL A C 1
ATOM 1446 O O . VAL A 1 186 ? 32.993 16.856 -54.480 1.00 71.12 186 VAL A O 1
ATOM 1449 N N . LYS A 1 187 ? 31.029 17.713 -53.854 1.00 58.84 187 LYS A N 1
ATOM 1450 C CA . LYS A 1 187 ? 30.589 18.071 -55.216 1.00 58.84 187 LYS A CA 1
ATOM 1451 C C . LYS A 1 187 ? 30.697 19.590 -55.445 1.00 58.84 187 LYS A C 1
ATOM 1453 O O . LYS A 1 187 ? 29.665 20.262 -55.460 1.00 58.84 187 LYS A O 1
ATOM 1458 N N . PRO A 1 188 ? 31.898 20.165 -55.645 1.00 57.00 188 PRO A N 1
ATOM 1459 C CA . PRO A 1 188 ? 31.988 21.434 -56.343 1.00 57.00 188 PRO A CA 1
ATOM 1460 C C . PRO A 1 188 ? 31.669 21.202 -57.831 1.00 57.00 188 PRO A C 1
ATOM 1462 O O . PRO A 1 188 ? 31.923 20.122 -58.364 1.00 57.00 188 PRO A O 1
ATOM 1465 N N . VAL A 1 189 ? 31.042 22.218 -58.426 1.00 57.88 189 VAL A N 1
ATOM 1466 C CA . VAL A 1 189 ? 30.564 22.333 -59.819 1.00 57.88 189 VAL A CA 1
ATOM 1467 C C . VAL A 1 189 ? 31.489 21.694 -60.853 1.00 57.88 189 VAL A C 1
ATOM 1469 O O . VAL A 1 189 ? 32.708 21.965 -60.794 1.00 57.88 189 VAL A O 1
#

Radius of gyration: 35.44 Å; Cα contacts (8 Å, |Δi|>4): 187; chains: 1; bounding box: 56×52×128 Å

Solvent-accessible surface area (backbone atoms only — not comparable to full-atom values): 11170 Å² total; per-residue (Å²): 134,92,59,86,56,84,46,79,41,78,46,73,43,85,89,51,89,78,65,49,72,48,76,51,80,62,73,70,87,65,77,68,77,55,98,48,40,41,52,48,78,48,80,44,82,35,77,54,77,75,88,79,54,82,50,89,45,77,43,79,48,76,49,80,40,74,24,70,68,43,54,51,52,38,50,50,50,52,54,50,47,48,52,57,21,51,49,47,31,53,52,25,50,47,60,59,69,58,80,78,66,93,65,89,73,62,63,66,44,51,50,31,53,52,46,59,69,42,50,63,59,62,56,65,69,31,76,86,61,72,72,92,75,40,73,68,31,71,77,37,50,55,56,30,51,49,40,24,49,52,22,28,53,55,31,46,53,45,48,52,55,50,53,53,53,50,52,53,50,55,51,54,54,51,51,54,50,52,52,54,51,51,59,57,70,75,58,72,133

pLDDT: mean 75.95, std 19.55, range [28.53, 97.06]

InterPro domains:
  IPR027948 Protein of unknown function (DUF4436) [PF14494] (58-157)